Protein AF-0000000075595066 (afdb_homodimer)

InterPro domains:
  IPR003617 Transcription elongation factor, TFIIS/CRSP70, N-terminal, sub-type [SM00509] (45-122)
  IPR017923 Transcription factor IIS, N-terminal [PF08711] (72-118)
  IPR017923 Transcription factor IIS, N-terminal [PS51319] (58-123)
  IPR035441 TFIIS/LEDGF domain superfamily [G3DSA:1.20.930.10] (38-131)
  IPR035441 TFIIS/LEDGF domain superfamily [SSF47676] (68-123)

Nearest PDB structures (foldseek):
  8h6r-assembly1_A  TM=5.923E-01  e=2.087E-01  Arabidopsis thaliana
  8h6r-assembly1_A  TM=5.923E-01  e=9.676E-02  Arabidopsis thaliana
  3au3-assembly1_A  TM=3.188E-01  e=7.419E+00  Homo sapiens

Structure (mmCIF, N/CA/C/O backbone):
data_AF-0000000075595066-model_v1
#
loop_
_entity.id
_entity.type
_entity.pdbx_description
1 polymer 'TFIIS N-terminal domain-containing protein'
#
loop_
_atom_site.group_PDB
_atom_site.id
_atom_site.type_symbol
_atom_site.label_atom_id
_atom_site.label_alt_id
_atom_site.label_comp_id
_atom_site.label_asym_id
_atom_site.label_entity_id
_atom_site.label_seq_id
_atom_site.pdbx_PDB_ins_code
_atom_site.Cartn_x
_atom_site.Cartn_y
_atom_site.Cartn_z
_atom_site.occupancy
_atom_site.B_iso_or_equiv
_atom_site.auth_seq_id
_atom_site.auth_comp_id
_atom_site.auth_asym_id
_atom_site.auth_atom_id
_atom_site.pdbx_PDB_model_num
ATOM 1 N N . MET A 1 1 ? 3.658 39.344 21.922 1 38.91 1 MET A N 1
ATOM 2 C CA . MET A 1 1 ? 3.936 37.906 21.844 1 38.91 1 MET A CA 1
ATOM 3 C C . MET A 1 1 ? 3.443 37.312 20.531 1 38.91 1 MET A C 1
ATOM 5 O O . MET A 1 1 ? 2.943 38.062 19.672 1 38.91 1 MET A O 1
ATOM 9 N N . ALA A 1 2 ? 2.863 36.219 20.203 1 53.28 2 ALA A N 1
ATOM 10 C CA . ALA A 1 2 ? 2.176 35.906 18.953 1 53.28 2 ALA A CA 1
ATOM 11 C C . ALA A 1 2 ? 1.349 37.062 18.453 1 53.28 2 ALA A C 1
ATOM 13 O O . ALA A 1 2 ? 1.151 37.219 17.25 1 53.28 2 ALA A O 1
ATOM 14 N N . ALA A 1 3 ? 0.921 37.906 19.375 1 58.28 3 ALA A N 1
ATOM 15 C CA . ALA A 1 3 ? 0.062 39.031 19.078 1 58.28 3 ALA A CA 1
ATOM 16 C C . ALA A 1 3 ? 0.789 40.062 18.203 1 58.28 3 ALA A C 1
ATOM 18 O O . ALA A 1 3 ? 0.163 40.75 17.406 1 58.28 3 ALA A O 1
ATOM 19 N N . ASP A 1 4 ? 2.117 40.094 18.391 1 64.62 4 ASP A N 1
ATOM 20 C CA . ASP A 1 4 ? 2.746 41.219 17.688 1 64.62 4 ASP A CA 1
ATOM 21 C C . ASP A 1 4 ? 3.262 40.781 16.312 1 64.62 4 ASP A C 1
ATOM 23 O O . ASP A 1 4 ? 3.844 41.562 15.586 1 64.62 4 ASP A O 1
ATOM 27 N N . HIS A 1 5 ? 3.064 39.438 16.031 1 71.06 5 HIS A N 1
ATOM 28 C CA . HIS A 1 5 ? 3.543 38.969 14.734 1 71.06 5 HIS A CA 1
ATOM 29 C C . HIS A 1 5 ? 2.453 39.062 13.672 1 71.06 5 HIS A C 1
ATOM 31 O O . HIS A 1 5 ? 1.273 38.875 13.969 1 71.06 5 HIS A O 1
ATOM 37 N N . PRO A 1 6 ? 2.852 39.594 12.5 1 73.69 6 PRO A N 1
ATOM 38 C CA . PRO A 1 6 ? 1.846 39.812 11.453 1 73.69 6 PRO A CA 1
ATOM 39 C C . PRO A 1 6 ? 1.006 38.562 11.195 1 73.69 6 PRO A C 1
ATOM 41 O O . PRO A 1 6 ? -0.16 38.656 10.805 1 73.69 6 PRO A O 1
ATOM 44 N N . LEU A 1 7 ? 1.593 37.438 11.523 1 80.81 7 LEU A N 1
ATOM 45 C CA . LEU A 1 7 ? 0.852 36.219 11.242 1 80.81 7 LEU A CA 1
ATOM 46 C C . LEU A 1 7 ? -0.015 35.812 12.438 1 80.81 7 LEU A C 1
ATOM 48 O O . LEU A 1 7 ? -0.86 34.938 12.32 1 80.81 7 LEU A O 1
ATOM 52 N N . ARG A 1 8 ? 0.221 36.531 13.398 1 82 8 ARG A N 1
ATOM 53 C CA . ARG A 1 8 ? -0.605 36.375 14.586 1 82 8 ARG A CA 1
ATOM 54 C C . ARG A 1 8 ? -0.699 34.906 14.992 1 82 8 ARG A C 1
ATOM 56 O O . ARG A 1 8 ? 0.321 34.25 15.234 1 82 8 ARG A O 1
ATOM 63 N N . ARG A 1 9 ? -1.89 34.406 15.023 1 83.5 9 ARG A N 1
ATOM 64 C CA . ARG A 1 9 ? -2.121 33.062 15.531 1 83.5 9 ARG A CA 1
ATOM 65 C C . ARG A 1 9 ? -1.582 32 14.562 1 83.5 9 ARG A C 1
ATOM 67 O O . ARG A 1 9 ? -1.438 30.844 14.93 1 83.5 9 ARG A O 1
ATOM 74 N N . TRP A 1 10 ? -1.263 32.406 13.32 1 89.75 10 TRP A N 1
ATOM 75 C CA . TRP A 1 10 ? -0.86 31.406 12.32 1 89.75 10 TRP A CA 1
ATOM 76 C C . TRP A 1 10 ? 0.659 31.328 12.211 1 89.75 10 TRP A C 1
ATOM 78 O O . TRP A 1 10 ? 1.195 30.469 11.508 1 89.75 10 TRP A O 1
ATOM 88 N N . LYS A 1 11 ? 1.407 32.094 12.906 1 88.81 11 LYS A N 1
ATOM 89 C CA . LYS A 1 11 ? 2.863 32.156 12.805 1 88.81 11 LYS A CA 1
ATOM 90 C C . LYS A 1 11 ? 3.473 30.766 13.031 1 88.81 11 LYS A C 1
ATOM 92 O O . LYS A 1 11 ? 4.203 30.266 12.18 1 88.81 11 LYS A O 1
ATOM 97 N N . PRO A 1 12 ? 3.098 30.125 14.102 1 90.56 12 PRO A N 1
ATOM 98 C CA . PRO A 1 12 ? 3.742 28.828 14.352 1 90.56 12 PRO A CA 1
ATOM 99 C C . PRO A 1 12 ? 3.186 27.719 13.469 1 90.56 12 PRO A C 1
ATOM 101 O O . PRO A 1 12 ? 3.783 26.641 13.383 1 90.56 12 PRO A O 1
ATOM 104 N N . PHE A 1 13 ? 2.061 27.984 12.742 1 94.69 13 PHE A N 1
ATOM 105 C CA . PHE A 1 13 ? 1.367 26.906 12.047 1 94.69 13 PHE A CA 1
ATOM 106 C C . PHE A 1 13 ? 1.492 27.062 10.539 1 94.69 13 PHE A C 1
ATOM 108 O O . PHE A 1 13 ? 1.088 26.172 9.781 1 94.69 13 PHE A O 1
ATOM 115 N N . LEU A 1 14 ? 2.037 28.125 10.102 1 94.19 14 LEU A N 1
ATOM 116 C CA . LEU A 1 14 ? 2.006 28.453 8.68 1 94.19 14 LEU A CA 1
ATOM 117 C C . LEU A 1 14 ? 2.75 27.406 7.859 1 94.19 14 LEU A C 1
ATOM 119 O O . LEU A 1 14 ? 2.35 27.094 6.738 1 94.19 14 LEU A O 1
ATOM 123 N N . ALA A 1 15 ? 3.773 26.844 8.43 1 93.81 15 ALA A N 1
ATOM 124 C CA . ALA A 1 15 ? 4.598 25.875 7.715 1 93.81 15 ALA A CA 1
ATOM 125 C C . ALA A 1 15 ? 3.812 24.594 7.43 1 93.81 15 ALA A C 1
ATOM 127 O O . ALA A 1 15 ? 4.172 23.828 6.535 1 93.81 15 ALA A O 1
ATOM 128 N N . ALA A 1 16 ? 2.766 24.359 8.227 1 96.75 16 ALA A N 1
ATOM 129 C CA . ALA A 1 16 ? 1.96 23.141 8.047 1 96.75 16 ALA A CA 1
ATOM 130 C C . ALA A 1 16 ? 1.31 23.109 6.672 1 96.75 16 ALA A C 1
ATOM 132 O O . ALA A 1 16 ? 1.112 22.047 6.094 1 96.75 16 ALA A O 1
ATOM 133 N N . PHE A 1 17 ? 0.977 24.297 6.102 1 96.88 17 PHE A N 1
ATOM 134 C CA . PHE A 1 17 ? 0.358 24.359 4.781 1 96.88 17 PHE A CA 1
ATOM 135 C C . PHE A 1 17 ? 1.246 23.688 3.738 1 96.88 17 PHE A C 1
ATOM 137 O O . PHE A 1 17 ? 0.774 22.875 2.941 1 96.88 17 PHE A O 1
ATOM 144 N N . GLY A 1 18 ? 2.512 24.016 3.77 1 96.12 18 GLY A N 1
ATOM 145 C CA . GLY A 1 18 ? 3.441 23.484 2.793 1 96.12 18 GLY A CA 1
ATOM 146 C C . GLY A 1 18 ? 3.6 21.969 2.896 1 96.12 18 GLY A C 1
ATOM 147 O O . GLY A 1 18 ? 3.596 21.266 1.882 1 96.12 18 GLY A O 1
ATOM 148 N N . VAL A 1 19 ? 3.758 21.484 4.117 1 96.69 19 VAL A N 1
ATOM 149 C CA . VAL A 1 19 ? 3.932 20.062 4.375 1 96.69 19 VAL A CA 1
ATOM 150 C C . VAL A 1 19 ? 2.701 19.297 3.896 1 96.69 19 VAL A C 1
ATOM 152 O O . VAL A 1 19 ? 2.824 18.25 3.252 1 96.69 19 VAL A O 1
ATOM 155 N N . ILE A 1 20 ? 1.561 19.828 4.137 1 96.75 20 ILE A N 1
ATOM 156 C CA . ILE A 1 20 ? 0.3 19.203 3.77 1 96.75 20 ILE A CA 1
ATOM 157 C C . ILE A 1 20 ? 0.135 19.219 2.252 1 96.75 20 ILE A C 1
ATOM 159 O O . ILE A 1 20 ? -0.237 18.203 1.648 1 96.75 20 ILE A O 1
ATOM 163 N N . ASP A 1 21 ? 0.458 20.359 1.63 1 95.69 21 ASP A N 1
ATOM 164 C CA . ASP A 1 21 ? 0.379 20.453 0.175 1 95.69 21 ASP A CA 1
ATOM 165 C C . ASP A 1 21 ? 1.307 19.438 -0.492 1 95.69 21 ASP A C 1
ATOM 167 O O . ASP A 1 21 ? 0.913 18.766 -1.444 1 95.69 21 ASP A O 1
ATOM 171 N N . ASP A 1 22 ? 2.527 19.281 0.023 1 95.06 22 ASP A N 1
ATOM 172 C CA . ASP A 1 22 ? 3.484 18.328 -0.536 1 95.06 22 ASP A CA 1
ATOM 173 C C . ASP A 1 22 ? 2.969 16.906 -0.427 1 95.06 22 ASP A C 1
ATOM 175 O O . ASP A 1 22 ? 3.119 16.109 -1.359 1 95.06 22 ASP A O 1
ATOM 179 N N . ALA A 1 23 ? 2.367 16.578 0.762 1 94.31 23 ALA A N 1
ATOM 180 C CA . ALA A 1 23 ? 1.849 15.234 0.98 1 94.31 23 ALA A CA 1
ATOM 181 C C . ALA A 1 23 ? 0.692 14.93 0.032 1 94.31 23 ALA A C 1
ATOM 183 O O . ALA A 1 23 ? 0.604 13.836 -0.518 1 94.31 23 ALA A O 1
ATOM 184 N N . ILE A 1 24 ? -0.188 15.898 -0.207 1 93.88 24 ILE A N 1
ATOM 185 C CA . ILE A 1 24 ? -1.337 15.734 -1.092 1 93.88 24 ILE A CA 1
ATOM 186 C C . ILE A 1 24 ? -0.858 15.539 -2.527 1 93.88 24 ILE A C 1
ATOM 188 O O . ILE A 1 24 ? -1.337 14.641 -3.229 1 93.88 24 ILE A O 1
ATOM 192 N N . GLU A 1 25 ? 0.123 16.281 -2.936 1 93.19 25 GLU A N 1
ATOM 193 C CA . GLU A 1 25 ? 0.634 16.188 -4.301 1 93.19 25 GLU A CA 1
ATOM 194 C C . GLU A 1 25 ? 1.422 14.898 -4.516 1 93.19 25 GLU A C 1
ATOM 196 O O . GLU A 1 25 ? 1.46 14.367 -5.625 1 93.19 25 GLU A O 1
ATOM 201 N N . ALA A 1 26 ? 2.074 14.438 -3.414 1 89.31 26 ALA A N 1
ATOM 202 C CA . ALA A 1 26 ? 2.879 13.227 -3.5 1 89.31 26 ALA A CA 1
ATOM 203 C C . ALA A 1 26 ? 1.993 11.984 -3.615 1 89.31 26 ALA A C 1
ATOM 205 O O . ALA A 1 26 ? 2.463 10.914 -3.998 1 89.31 26 ALA A O 1
ATOM 206 N N . SER A 1 27 ? 0.667 12.195 -3.33 1 85.44 27 SER A N 1
ATOM 207 C CA . SER A 1 27 ? -0.206 11.031 -3.365 1 85.44 27 SER A CA 1
ATOM 208 C C . SER A 1 27 ? -0.479 10.586 -4.801 1 85.44 27 SER A C 1
ATOM 210 O O . SER A 1 27 ? -0.711 11.422 -5.68 1 85.44 27 SER A O 1
ATOM 212 N N . SER A 1 28 ? -0.181 9.375 -5.176 1 71.25 28 SER A N 1
ATOM 213 C CA . SER A 1 28 ? -0.25 8.812 -6.52 1 71.25 28 SER A CA 1
ATOM 214 C C . SER A 1 28 ? -1.695 8.562 -6.941 1 71.25 28 SER A C 1
ATOM 216 O O . SER A 1 28 ? -1.979 8.383 -8.125 1 71.25 28 SER A O 1
ATOM 218 N N . ARG A 1 29 ? -2.557 8.68 -6.039 1 70.62 29 ARG A N 1
ATOM 219 C CA . ARG A 1 29 ? -3.914 8.266 -6.363 1 70.62 29 ARG A CA 1
ATOM 220 C C . AR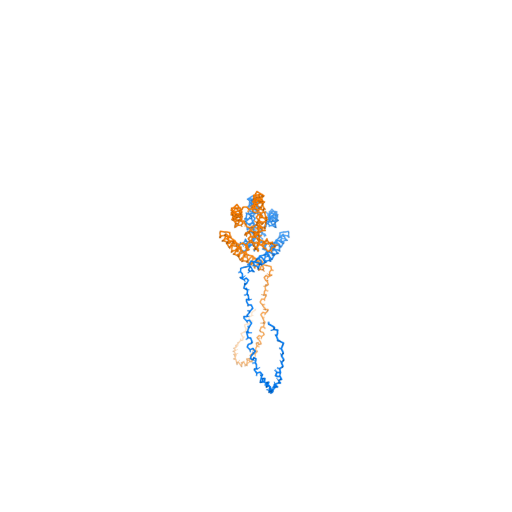G A 1 29 ? -4.699 9.391 -7.02 1 70.62 29 ARG A C 1
ATOM 222 O O . ARG A 1 29 ? -5.586 9.148 -7.84 1 70.62 29 ARG A O 1
ATOM 229 N N . LEU A 1 30 ? -4.156 10.617 -6.641 1 70.5 30 LEU A N 1
ATOM 230 C CA . LEU A 1 30 ? -4.922 11.75 -7.148 1 70.5 30 LEU A CA 1
ATOM 231 C C . LEU A 1 30 ? -4.004 12.797 -7.773 1 70.5 30 LEU A C 1
ATOM 233 O O . LEU A 1 30 ? -2.893 13.023 -7.285 1 70.5 30 LEU A O 1
ATOM 237 N N . ASP A 1 31 ? -4.043 12.922 -9.062 1 79.06 31 ASP A N 1
ATOM 238 C CA . ASP A 1 31 ? -3.279 13.984 -9.703 1 79.06 31 ASP A CA 1
ATOM 239 C C . ASP A 1 31 ? -3.838 15.359 -9.344 1 79.06 31 ASP A C 1
ATOM 241 O O . ASP A 1 31 ? -4.355 16.062 -10.203 1 79.06 31 ASP A O 1
ATOM 245 N N . ILE A 1 32 ? -3.648 15.727 -8.055 1 83.62 32 ILE A N 1
ATOM 246 C CA . ILE A 1 32 ? -4.168 16.984 -7.547 1 83.62 32 ILE A CA 1
ATOM 247 C C . ILE A 1 32 ? -3.031 18 -7.434 1 83.62 32 ILE A C 1
ATOM 249 O O . ILE A 1 32 ? -2.057 17.781 -6.715 1 83.62 32 ILE A O 1
ATOM 253 N N . SER A 1 33 ? -3.166 19.062 -8.211 1 90.88 33 SER A N 1
ATOM 254 C CA . SER A 1 33 ? -2.221 20.156 -8.039 1 90.88 33 SER A CA 1
ATOM 255 C C . SER A 1 33 ? -2.672 21.109 -6.938 1 90.88 33 SER A C 1
ATOM 257 O O . SER A 1 33 ? -3.861 21.391 -6.809 1 90.88 33 SER A O 1
ATOM 259 N N . ARG A 1 34 ? -1.713 21.547 -6.188 1 94.12 34 ARG A N 1
ATOM 260 C CA . ARG A 1 34 ? -2.029 22.453 -5.082 1 94.12 34 ARG A CA 1
ATOM 261 C C . ARG A 1 34 ? -1.578 23.875 -5.387 1 94.12 34 ARG A C 1
ATOM 263 O O . ARG A 1 34 ? -1.56 24.734 -4.5 1 94.12 34 ARG A O 1
ATOM 270 N N . ASP A 1 35 ? -1.28 24.188 -6.605 1 94.12 35 ASP A N 1
ATOM 271 C CA . ASP A 1 35 ? -0.693 25.469 -6.98 1 94.12 35 ASP A CA 1
ATOM 272 C C . ASP A 1 35 ? -1.672 26.609 -6.734 1 94.12 35 ASP A C 1
ATOM 274 O O . ASP A 1 35 ? -1.283 27.672 -6.238 1 94.12 35 ASP A O 1
ATOM 278 N N . GLU A 1 36 ? -2.875 26.406 -7.129 1 93.44 36 GLU A N 1
ATOM 279 C CA . GLU A 1 36 ? -3.871 27.453 -6.934 1 93.44 36 GLU A CA 1
ATOM 280 C C . GLU A 1 36 ? -4.043 27.781 -5.453 1 93.44 36 GLU A C 1
ATOM 282 O O . GLU A 1 36 ? -4.199 28.938 -5.078 1 93.44 36 GLU A O 1
ATOM 287 N N . PHE A 1 37 ? -3.994 26.859 -4.602 1 94.12 37 PHE A N 1
ATOM 288 C CA . PHE A 1 37 ? -4.125 27.047 -3.164 1 94.12 37 PHE A CA 1
ATOM 289 C C . PHE A 1 37 ? -2.912 27.781 -2.604 1 94.12 37 PHE A C 1
ATOM 291 O O . PHE A 1 37 ? -3.047 28.641 -1.734 1 94.12 37 PHE A O 1
ATOM 298 N N . ARG A 1 38 ? -1.79 27.422 -3.148 1 95.12 38 ARG A N 1
ATOM 299 C CA . ARG A 1 38 ? -0.563 28.094 -2.732 1 95.12 38 ARG A CA 1
ATOM 300 C C . ARG A 1 38 ? -0.597 29.578 -3.104 1 95.12 38 ARG A C 1
ATOM 302 O O . ARG A 1 38 ? -0.208 30.438 -2.305 1 95.12 38 ARG A O 1
ATOM 309 N N . ARG A 1 39 ? -1.116 29.828 -4.207 1 94.94 39 ARG A N 1
ATOM 310 C CA . ARG A 1 39 ? -1.193 31.219 -4.66 1 94.94 39 ARG A CA 1
ATOM 311 C C . ARG A 1 39 ? -2.168 32 -3.805 1 94.94 39 ARG A C 1
ATOM 313 O O . ARG A 1 39 ? -1.862 33.125 -3.391 1 94.94 39 ARG A O 1
ATOM 320 N N . ALA A 1 40 ? -3.268 31.422 -3.562 1 94.56 40 ALA A N 1
ATOM 321 C CA . ALA A 1 40 ? -4.277 32.094 -2.746 1 94.56 40 ALA A CA 1
ATOM 322 C C . ALA A 1 40 ? -3.754 32.344 -1.339 1 94.56 40 ALA A C 1
ATOM 324 O O . ALA A 1 40 ? -3.947 33.438 -0.796 1 94.56 40 ALA A O 1
ATOM 325 N N . ARG A 1 41 ? -3.105 31.406 -0.778 1 94.56 41 ARG A N 1
ATOM 326 C CA . ARG A 1 41 ? -2.543 31.562 0.56 1 94.56 41 ARG A CA 1
ATOM 327 C C . ARG A 1 41 ? -1.454 32.625 0.575 1 94.56 41 ARG A C 1
ATOM 329 O O . ARG A 1 41 ? -1.361 33.406 1.521 1 94.56 41 ARG A O 1
ATOM 336 N N . CYS A 1 42 ? -0.641 32.688 -0.427 1 93.94 42 CYS A N 1
ATOM 337 C CA . CYS A 1 42 ? 0.422 33.656 -0.512 1 93.94 42 CYS A CA 1
ATOM 338 C C . CYS A 1 42 ? -0.152 35.094 -0.539 1 93.94 42 CYS A C 1
ATOM 340 O O . CYS A 1 42 ? 0.358 35.969 0.136 1 93.94 42 CYS A O 1
ATOM 342 N N . ALA A 1 43 ? -1.19 35.219 -1.273 1 95.5 43 ALA A N 1
ATOM 343 C CA . ALA A 1 43 ? -1.84 36.531 -1.352 1 95.5 43 ALA A CA 1
ATOM 344 C C . ALA A 1 43 ? -2.363 36.969 0.014 1 95.5 43 ALA A C 1
ATOM 346 O O . ALA A 1 43 ? -2.236 38.125 0.39 1 95.5 43 ALA A O 1
ATOM 347 N N . ILE A 1 44 ? -2.936 36.031 0.758 1 95.56 44 ILE A N 1
ATOM 348 C CA . ILE A 1 44 ? -3.465 36.344 2.082 1 95.56 44 ILE A CA 1
ATOM 349 C C . ILE A 1 44 ? -2.32 36.719 3.016 1 95.56 44 ILE A C 1
ATOM 351 O O . ILE A 1 44 ? -2.416 37.719 3.74 1 95.56 44 ILE A O 1
ATOM 355 N N . VAL A 1 45 ? -1.225 35.969 2.947 1 93.31 45 VAL A N 1
ATOM 356 C CA . VAL A 1 45 ? -0.095 36.219 3.84 1 93.31 45 VAL A CA 1
ATOM 357 C C . VAL A 1 45 ? 0.552 37.562 3.512 1 93.31 45 VAL A C 1
ATOM 359 O O . VAL A 1 45 ? 0.926 38.312 4.414 1 93.31 45 VAL A O 1
ATOM 362 N N . GLU A 1 46 ? 0.647 37.875 2.223 1 93.75 46 GLU A N 1
ATOM 363 C CA . GLU A 1 46 ? 1.21 39.156 1.807 1 93.75 46 GLU A CA 1
ATOM 364 C C . GLU A 1 46 ? 0.381 40.344 2.338 1 93.75 46 GLU A C 1
ATOM 366 O O . GLU A 1 46 ? 0.929 41.312 2.869 1 93.75 46 GLU A O 1
ATOM 371 N N . ARG A 1 47 ? -0.9 40.219 2.262 1 93.56 47 ARG A N 1
ATOM 372 C CA . ARG A 1 47 ? -1.8 41.281 2.752 1 93.56 47 ARG A CA 1
ATOM 373 C C . ARG A 1 47 ? -1.747 41.375 4.273 1 93.56 47 ARG A C 1
ATOM 375 O O . ARG A 1 47 ? -1.842 42.469 4.836 1 93.56 47 ARG A O 1
ATOM 382 N N . LEU A 1 48 ? -1.608 40.25 4.891 1 92.19 48 LEU A N 1
ATOM 383 C CA . LEU A 1 48 ? -1.521 40.219 6.344 1 92.19 48 LEU A CA 1
ATOM 384 C C . LEU A 1 48 ? -0.26 40.906 6.832 1 92.19 48 LEU A C 1
ATOM 386 O O . LEU A 1 48 ? -0.281 41.594 7.859 1 92.19 48 LEU A O 1
ATOM 390 N N . CYS A 1 49 ? 0.82 40.812 6.051 1 89.69 49 CYS A N 1
ATOM 391 C CA . CYS A 1 49 ? 2.088 41.438 6.434 1 89.69 49 CYS A CA 1
ATOM 392 C C . CYS A 1 49 ? 2.07 42.938 6.16 1 89.69 49 CYS A C 1
ATOM 394 O O . CYS A 1 49 ? 2.801 43.688 6.797 1 89.69 49 CYS A O 1
ATOM 396 N N . ASP A 1 50 ? 1.202 43.312 5.277 1 89.44 50 ASP A N 1
ATOM 397 C CA . ASP A 1 50 ? 1.218 44.719 4.852 1 89.44 50 ASP A CA 1
ATOM 398 C C . ASP A 1 50 ? 0.157 45.531 5.594 1 89.44 50 ASP A C 1
ATOM 400 O O . ASP A 1 50 ? 0.206 46.75 5.609 1 89.44 50 ASP A O 1
ATOM 404 N N . THR A 1 51 ? -0.85 44.875 6.191 1 89.25 51 THR A N 1
ATOM 405 C CA . THR A 1 51 ? -1.961 45.625 6.773 1 89.25 51 THR A CA 1
ATOM 406 C C . THR A 1 51 ? -1.698 45.906 8.25 1 89.25 51 THR A C 1
ATOM 408 O O . THR A 1 51 ? -1.329 45.031 9.008 1 89.25 51 THR A O 1
ATOM 411 N N . PRO A 1 52 ? -1.811 47.125 8.594 1 85.56 52 PRO A N 1
ATOM 412 C CA . PRO A 1 52 ? -1.709 47.5 10.016 1 85.56 52 PRO A CA 1
ATOM 413 C C . PRO A 1 52 ? -3.053 47.406 10.734 1 85.56 52 PRO A C 1
ATOM 415 O O . PRO A 1 52 ? -3.107 47.531 11.961 1 85.56 52 PRO A O 1
ATOM 418 N N . ASP A 1 53 ? -4.191 47.219 10 1 89.88 53 ASP A N 1
ATOM 419 C CA . ASP A 1 53 ? -5.543 47.188 10.555 1 89.88 53 ASP A CA 1
ATOM 420 C C . ASP A 1 53 ? -5.82 45.875 11.25 1 89.88 53 ASP A C 1
ATOM 422 O O . ASP A 1 53 ? -5.711 44.812 10.633 1 89.88 53 ASP A O 1
ATOM 426 N N . LYS A 1 54 ? -6.098 46 12.484 1 89.31 54 LYS A N 1
ATOM 427 C CA . LYS A 1 54 ? -6.328 44.812 13.289 1 89.31 54 LYS A CA 1
ATOM 428 C C . LYS A 1 54 ? -7.551 44.031 12.789 1 89.31 54 LYS A C 1
ATOM 430 O O . LYS A 1 54 ? -7.551 42.781 12.781 1 89.31 54 LYS A O 1
ATOM 435 N N . ASP A 1 55 ? -8.594 44.719 12.469 1 91.44 55 ASP A N 1
ATOM 436 C CA . ASP A 1 55 ? -9.805 44.062 11.977 1 91.44 55 ASP A CA 1
ATOM 437 C C . ASP A 1 55 ? -9.531 43.344 10.664 1 91.44 55 ASP A C 1
ATOM 439 O O . ASP A 1 55 ? -10.023 42.219 10.469 1 91.44 55 ASP A O 1
ATOM 443 N N . GLU A 1 56 ? -8.812 43.969 9.781 1 92.38 56 GLU A N 1
ATOM 444 C CA . GLU A 1 56 ? -8.461 43.312 8.516 1 92.38 56 GLU A CA 1
ATOM 445 C C . GLU A 1 56 ? -7.57 42.094 8.75 1 92.38 56 GLU A C 1
ATOM 447 O O . GLU A 1 56 ? -7.727 41.094 8.086 1 92.38 56 GLU A O 1
ATOM 452 N N . SER A 1 57 ? -6.637 42.219 9.648 1 91.69 57 SER A N 1
ATOM 453 C CA . SER A 1 57 ? -5.762 41.125 9.984 1 91.69 57 SER A CA 1
ATOM 454 C C . SER A 1 57 ? -6.562 39.906 10.492 1 91.69 57 SER A C 1
ATOM 456 O O . SER A 1 57 ? -6.277 38.781 10.133 1 91.69 57 SER A O 1
ATOM 458 N N . ASP A 1 58 ? -7.535 40.188 11.297 1 92.31 58 ASP A N 1
ATOM 459 C CA . ASP A 1 58 ? -8.383 39.094 11.82 1 92.31 58 ASP A CA 1
ATOM 460 C C . ASP A 1 58 ? -9.141 38.406 10.695 1 92.31 58 ASP A C 1
ATOM 462 O O . ASP A 1 58 ? -9.297 37.188 10.711 1 92.31 58 ASP A O 1
ATOM 466 N N . GLU A 1 59 ? -9.656 39.188 9.805 1 93.75 59 GLU A N 1
ATOM 467 C CA . GLU A 1 59 ? -10.383 38.625 8.664 1 93.75 59 GLU A CA 1
ATOM 468 C C . GLU A 1 59 ? -9.469 37.75 7.809 1 93.75 59 GLU A C 1
ATOM 470 O O . GLU A 1 59 ? -9.875 36.688 7.34 1 93.75 59 GLU A O 1
ATOM 475 N N . LEU A 1 60 ? -8.281 38.188 7.582 1 94.5 60 LEU A N 1
ATOM 476 C CA . LEU A 1 60 ? -7.305 37.438 6.805 1 94.5 60 LEU A CA 1
ATOM 477 C C . LEU A 1 60 ? -6.922 36.156 7.52 1 94.5 60 LEU A C 1
ATOM 479 O O . LEU A 1 60 ? -6.766 35.094 6.887 1 94.5 60 LEU A O 1
ATOM 483 N N . CYS A 1 61 ? -6.828 36.188 8.773 1 93.75 61 CYS A N 1
ATOM 484 C CA . CYS A 1 61 ? -6.551 35 9.547 1 93.75 61 CYS A CA 1
ATOM 485 C C . CYS A 1 61 ? -7.699 34 9.438 1 93.75 61 CYS A C 1
ATOM 487 O O . CYS A 1 61 ? -7.477 32.781 9.375 1 93.75 61 CYS A O 1
ATOM 489 N N . ARG A 1 62 ? -8.906 34.469 9.469 1 94.69 62 ARG A N 1
ATOM 490 C CA . ARG A 1 62 ? -10.055 33.594 9.242 1 94.69 62 ARG A CA 1
ATOM 491 C C . ARG A 1 62 ? -9.992 32.969 7.855 1 94.69 62 ARG A C 1
ATOM 493 O O . ARG A 1 62 ? -10.406 31.828 7.676 1 94.69 62 ARG A O 1
ATOM 500 N N . GLY A 1 63 ? -9.508 33.781 6.914 1 95.31 63 GLY A N 1
ATOM 501 C CA . GLY A 1 63 ? -9.266 33.219 5.582 1 95.31 63 GLY A CA 1
ATOM 502 C C . GLY A 1 63 ? -8.281 32.062 5.574 1 95.31 63 GLY A C 1
ATOM 503 O O . GLY A 1 63 ? -8.484 31.078 4.871 1 95.31 63 GLY A O 1
ATOM 504 N N . LEU A 1 64 ? -7.23 32.188 6.32 1 95.81 64 LEU A N 1
ATOM 505 C CA . LEU A 1 64 ? -6.25 31.109 6.445 1 95.81 64 LEU A CA 1
ATOM 506 C C . LEU A 1 64 ? -6.855 29.906 7.148 1 95.81 64 LEU A C 1
ATOM 508 O O . LEU A 1 64 ? -6.551 28.766 6.797 1 95.81 64 LEU A O 1
ATOM 512 N N . ASP A 1 65 ? -7.672 30.172 8.18 1 96.31 65 ASP A N 1
ATOM 513 C CA . ASP A 1 65 ? -8.391 29.078 8.82 1 96.31 65 ASP A CA 1
ATOM 514 C C . ASP A 1 65 ? -9.172 28.25 7.793 1 96.31 65 ASP A C 1
ATOM 516 O O . ASP A 1 65 ? -9.086 27.016 7.781 1 96.31 65 ASP A O 1
ATOM 520 N N . ARG A 1 66 ? -9.922 28.984 6.98 1 96.19 66 ARG A N 1
ATOM 521 C CA . ARG A 1 66 ? -10.734 28.328 5.957 1 96.19 66 ARG A CA 1
ATOM 522 C C . ARG A 1 66 ? -9.859 27.547 4.98 1 96.19 66 ARG A C 1
ATOM 524 O O . ARG A 1 66 ? -10.203 26.422 4.582 1 96.19 66 ARG A O 1
ATOM 531 N N . ALA A 1 67 ? -8.781 28.109 4.566 1 96.69 67 ALA A N 1
ATOM 532 C CA . ALA A 1 67 ? -7.852 27.453 3.654 1 96.69 67 ALA A CA 1
ATOM 533 C C . ALA A 1 67 ? -7.285 26.172 4.27 1 96.69 67 ALA A C 1
ATOM 535 O O . ALA A 1 67 ? -7.156 25.156 3.59 1 96.69 67 ALA A O 1
ATOM 536 N N . MET A 1 68 ? -6.977 26.234 5.508 1 97.19 68 MET A N 1
ATOM 537 C CA . MET A 1 68 ? -6.445 25.062 6.188 1 97.19 68 MET A CA 1
ATOM 538 C C . MET A 1 68 ? -7.512 23.984 6.32 1 97.19 68 MET A C 1
ATOM 540 O O . MET A 1 68 ? -7.23 22.797 6.105 1 97.19 68 MET A O 1
ATOM 544 N N . VAL A 1 69 ? -8.695 24.344 6.664 1 97.69 69 VAL A N 1
ATOM 545 C CA . VAL A 1 69 ? -9.789 23.391 6.758 1 97.69 69 VAL A CA 1
ATOM 546 C C . VAL A 1 69 ? -9.953 22.656 5.43 1 97.69 69 VAL A C 1
ATOM 548 O O . VAL A 1 69 ? -10.078 21.438 5.402 1 97.69 69 VAL A O 1
ATOM 551 N N . GLN A 1 70 ? -9.875 23.391 4.371 1 96.56 70 GLN A N 1
ATOM 552 C CA . GLN A 1 70 ? -10 22.781 3.049 1 96.56 70 GLN A CA 1
ATOM 553 C C . GLN A 1 70 ? -8.852 21.812 2.777 1 96.56 70 GLN A C 1
ATOM 555 O O . GLN A 1 70 ? -9.07 20.734 2.234 1 96.56 70 GLN A O 1
ATOM 560 N N . SER A 1 71 ? -7.672 22.234 3.102 1 96.88 71 SER A N 1
ATOM 561 C CA . SER A 1 71 ? -6.512 21.375 2.898 1 96.88 71 SER A CA 1
ATOM 562 C C . SER A 1 71 ? -6.602 20.109 3.746 1 96.88 71 SER A C 1
ATOM 564 O O . SER A 1 71 ? -6.273 19.016 3.277 1 96.88 71 SER A O 1
ATOM 566 N N . LEU A 1 72 ? -7.055 20.219 4.973 1 97.75 72 LEU A N 1
ATOM 567 C CA . LEU A 1 72 ? -7.184 19.062 5.859 1 97.75 72 LEU A CA 1
ATOM 568 C C . LEU A 1 72 ? -8.289 18.125 5.379 1 97.75 72 LEU A C 1
ATOM 570 O O . LEU A 1 72 ? -8.156 16.906 5.477 1 97.75 72 LEU A O 1
ATOM 574 N N . LEU A 1 73 ? -9.336 18.688 4.871 1 97.12 73 LEU A N 1
ATOM 575 C CA . LEU A 1 73 ? -10.398 17.875 4.309 1 97.12 73 LEU A CA 1
ATOM 576 C C . LEU A 1 73 ? -9.891 17.062 3.123 1 97.12 73 LEU A C 1
ATOM 578 O O . LEU A 1 73 ? -10.227 15.875 2.979 1 97.12 73 LEU A O 1
ATOM 582 N N . THR A 1 74 ? -9.102 17.672 2.295 1 94.62 74 THR A N 1
ATOM 583 C CA . THR A 1 74 ? -8.492 16.969 1.164 1 94.62 74 THR A CA 1
ATOM 584 C C . THR A 1 74 ? -7.523 15.898 1.646 1 94.62 74 THR A C 1
ATOM 586 O O . THR A 1 74 ? -7.547 14.773 1.153 1 94.62 74 THR A O 1
ATOM 589 N N . LEU A 1 75 ? -6.672 16.203 2.643 1 95.94 75 LEU A N 1
ATOM 590 C CA . LEU A 1 75 ? -5.691 15.266 3.18 1 95.94 75 LEU A CA 1
ATOM 591 C C . LEU A 1 75 ? -6.379 14.047 3.789 1 95.94 75 LEU A C 1
ATOM 593 O O . LEU A 1 75 ? -5.848 12.938 3.736 1 95.94 75 LEU A O 1
ATOM 597 N N . GLN A 1 76 ? -7.531 14.273 4.355 1 94.62 76 GLN A N 1
ATOM 598 C CA . GLN A 1 76 ? -8.273 13.211 5.023 1 94.62 76 GLN A CA 1
ATOM 599 C C . GLN A 1 76 ? -8.688 12.125 4.035 1 94.62 76 GLN A C 1
ATOM 601 O O . GLN A 1 76 ? -8.805 10.953 4.406 1 94.62 76 GLN A O 1
ATOM 606 N N . VAL A 1 77 ? -8.852 12.469 2.789 1 90.94 77 VAL A N 1
ATOM 607 C CA . VAL A 1 77 ? -9.367 11.492 1.835 1 90.94 77 VAL A CA 1
ATOM 608 C C . VAL A 1 77 ? -8.227 10.977 0.959 1 90.94 77 VAL A C 1
ATOM 610 O O . VAL A 1 77 ? -8.414 10.062 0.16 1 90.94 77 VAL A O 1
ATOM 613 N N . VAL A 1 78 ? -7.117 11.57 0.994 1 89.25 78 VAL A N 1
ATOM 614 C CA . VAL A 1 78 ? -5.949 11.148 0.221 1 89.25 78 VAL A CA 1
ATOM 615 C C . VAL A 1 78 ? -5.219 10.031 0.958 1 89.25 78 VAL A C 1
ATOM 617 O O . VAL A 1 78 ? -4.848 10.188 2.125 1 89.25 78 VAL A O 1
ATOM 620 N N . PRO A 1 79 ? -5.035 8.859 0.266 1 87.69 79 PRO A N 1
ATOM 621 C CA . PRO A 1 79 ? -4.238 7.805 0.905 1 87.69 79 PRO A CA 1
ATOM 622 C C . PRO A 1 79 ? -2.768 8.188 1.056 1 87.69 79 PRO A C 1
ATOM 624 O O . PRO A 1 79 ? -2.113 8.539 0.072 1 87.69 79 PRO A O 1
ATOM 627 N N . VAL A 1 80 ? -2.301 8.281 2.312 1 92.06 80 VAL A N 1
ATOM 628 C CA . VAL A 1 80 ? -0.905 8.594 2.594 1 92.06 80 VAL A CA 1
ATOM 629 C C . VAL A 1 80 ? -0.146 7.32 2.941 1 92.06 80 VAL A C 1
ATOM 631 O O . VAL A 1 80 ? -0.548 6.574 3.838 1 92.06 80 VAL A O 1
ATOM 634 N N . ALA A 1 81 ? 0.907 7.074 2.141 1 92.12 81 ALA A N 1
ATOM 635 C CA . ALA A 1 81 ? 1.704 5.867 2.342 1 92.12 81 ALA A CA 1
ATOM 636 C C . ALA A 1 81 ? 2.395 5.887 3.703 1 92.12 81 ALA A C 1
ATOM 638 O O . ALA A 1 81 ? 2.809 6.945 4.18 1 92.12 81 ALA A O 1
ATOM 639 N N . PRO A 1 82 ? 2.605 4.73 4.309 1 94 82 PRO A N 1
ATOM 640 C CA . PRO A 1 82 ? 3.324 4.648 5.582 1 94 82 PRO A CA 1
ATOM 641 C C . PRO A 1 82 ? 4.73 5.242 5.504 1 94 82 PRO A C 1
ATOM 643 O O . PRO A 1 82 ? 5.199 5.859 6.461 1 94 82 PRO A O 1
ATOM 646 N N . SER A 1 83 ? 5.32 5.059 4.367 1 92.5 83 SER A N 1
ATOM 647 C CA . SER A 1 83 ? 6.66 5.617 4.203 1 92.5 83 SER A CA 1
ATOM 648 C C . SER A 1 83 ? 6.641 7.137 4.305 1 92.5 83 SER A C 1
ATOM 650 O O . SER A 1 83 ? 7.547 7.734 4.887 1 92.5 83 SER A O 1
ATOM 652 N N . THR A 1 84 ? 5.629 7.773 3.795 1 93.5 84 THR A N 1
ATOM 653 C CA . THR A 1 84 ? 5.484 9.227 3.852 1 93.5 84 THR A CA 1
ATOM 654 C C . THR A 1 84 ? 5.27 9.688 5.289 1 93.5 84 THR A C 1
ATOM 656 O O . THR A 1 84 ? 5.859 10.688 5.719 1 93.5 84 THR A O 1
ATOM 659 N N . LEU A 1 85 ? 4.461 8.945 6.004 1 95.12 85 LEU A N 1
ATOM 660 C CA . LEU A 1 85 ? 4.227 9.266 7.41 1 95.12 85 LEU A CA 1
ATOM 661 C C . LEU A 1 85 ? 5.516 9.156 8.211 1 95.12 85 LEU A C 1
ATOM 663 O O . LEU A 1 85 ? 5.797 10 9.07 1 95.12 85 LEU A O 1
ATOM 667 N N . ALA A 1 86 ? 6.312 8.211 7.832 1 94.12 86 ALA A N 1
ATOM 668 C CA . ALA A 1 86 ? 7.523 7.934 8.602 1 94.12 86 ALA A CA 1
ATOM 669 C C . ALA A 1 86 ? 8.641 8.906 8.242 1 94.12 86 ALA A C 1
ATOM 671 O O . ALA A 1 86 ? 9.398 9.344 9.109 1 94.12 86 ALA A O 1
ATOM 672 N N . LYS A 1 87 ? 8.68 9.297 7.016 1 93.81 87 LYS A N 1
ATOM 673 C CA . LYS A 1 87 ? 9.883 9.953 6.523 1 93.81 87 LYS A CA 1
ATOM 674 C C . LYS A 1 87 ? 9.688 11.461 6.43 1 93.81 87 LYS A C 1
ATOM 676 O O . LYS A 1 87 ? 10.664 12.211 6.281 1 93.81 87 LYS A O 1
ATOM 681 N N . THR A 1 88 ? 8.5 11.945 6.488 1 94.12 88 THR A N 1
ATOM 682 C CA . THR A 1 88 ? 8.258 13.367 6.324 1 94.12 88 THR A CA 1
ATOM 683 C C . THR A 1 88 ? 7.801 14 7.637 1 94.12 88 THR A C 1
ATOM 685 O O . THR A 1 88 ? 7.629 13.297 8.641 1 94.12 88 THR A O 1
ATOM 688 N N . GLU A 1 89 ? 7.637 15.352 7.629 1 95 89 GLU A N 1
ATOM 689 C CA . GLU A 1 89 ? 7.184 16.094 8.797 1 95 89 GLU A CA 1
ATOM 690 C C . GLU A 1 89 ? 5.66 16.203 8.836 1 95 89 GLU A C 1
ATOM 692 O O . GLU A 1 89 ? 5.102 16.984 9.602 1 95 89 GLU A O 1
ATOM 697 N N . LEU A 1 90 ? 5.031 15.422 8.109 1 96.75 90 LEU A N 1
ATOM 698 C CA . LEU A 1 90 ? 3.584 15.531 7.977 1 96.75 90 LEU A CA 1
ATOM 699 C C . LEU A 1 90 ? 2.891 15.273 9.305 1 96.75 90 LEU A C 1
ATOM 701 O O . LEU A 1 90 ? 2.031 16.047 9.727 1 96.75 90 LEU A O 1
ATOM 705 N N . VAL A 1 91 ? 3.365 14.25 9.992 1 96.06 91 VAL A N 1
ATOM 706 C CA . VAL A 1 91 ? 2.699 13.828 11.219 1 96.06 91 VAL A CA 1
ATOM 707 C C . VAL A 1 91 ? 2.863 14.906 12.289 1 96.06 91 VAL A C 1
ATOM 709 O O . VAL A 1 91 ? 1.877 15.406 12.836 1 96.06 91 VAL A O 1
ATOM 712 N N . PRO A 1 92 ? 4.031 15.367 12.531 1 95 92 PRO A N 1
ATOM 713 C CA . PRO A 1 92 ? 4.145 16.422 13.555 1 95 92 PRO A CA 1
ATOM 714 C C . PRO A 1 92 ? 3.471 17.719 13.141 1 95 92 PRO A C 1
ATOM 716 O O . PRO A 1 92 ? 2.945 18.438 13.984 1 95 92 PRO A O 1
ATOM 719 N N . ALA A 1 93 ? 3.486 18.031 11.852 1 96.25 93 ALA A N 1
ATOM 720 C CA . ALA A 1 93 ? 2.842 19.25 11.383 1 96.25 93 ALA A CA 1
ATOM 721 C C . ALA A 1 93 ? 1.34 19.219 11.648 1 96.25 93 ALA A C 1
ATOM 723 O O . ALA A 1 93 ? 0.769 20.203 12.141 1 96.25 93 ALA A O 1
ATOM 724 N N . VAL A 1 94 ? 0.709 18.125 11.414 1 96.94 94 VAL A N 1
ATOM 725 C CA . VAL A 1 94 ? -0.729 18 11.609 1 96.94 94 VAL A CA 1
ATOM 726 C C . VAL A 1 94 ? -1.04 17.938 13.109 1 96.94 94 VAL A C 1
ATOM 728 O O . VAL A 1 94 ? -2.008 18.547 13.57 1 96.94 94 VAL A O 1
ATOM 731 N N . ARG A 1 95 ? -0.245 17.281 13.797 1 94.5 95 ARG A N 1
ATOM 732 C CA . ARG A 1 95 ? -0.419 17.234 15.242 1 94.5 95 ARG A CA 1
ATOM 733 C C . ARG A 1 95 ? -0.376 18.625 15.852 1 94.5 95 ARG A C 1
ATOM 735 O O . ARG A 1 95 ? -1.146 18.938 16.766 1 94.5 95 ARG A O 1
ATOM 742 N N . ALA A 1 96 ? 0.581 19.375 15.359 1 94.94 96 ALA A N 1
ATOM 743 C CA . ALA A 1 96 ? 0.723 20.734 15.883 1 94.94 96 ALA A CA 1
ATOM 744 C C . ALA A 1 96 ? -0.57 21.531 15.711 1 94.94 96 ALA A C 1
ATOM 746 O O . ALA A 1 96 ? -0.88 22.406 16.516 1 94.94 96 ALA A O 1
ATOM 747 N N . LEU A 1 97 ? -1.357 21.203 14.719 1 96.44 97 LEU A N 1
ATOM 748 C CA . LEU A 1 97 ? -2.588 21.922 14.422 1 96.44 97 LEU A CA 1
ATOM 749 C C . LEU A 1 97 ? -3.648 21.656 15.484 1 96.44 97 LEU A C 1
ATOM 751 O O . LEU A 1 97 ? -4.645 22.375 15.578 1 96.44 97 LEU A O 1
ATOM 755 N N . ARG A 1 98 ? -3.447 20.703 16.281 1 93.56 98 ARG A N 1
ATOM 756 C CA . ARG A 1 98 ? -4.371 20.406 17.375 1 93.56 98 ARG A CA 1
ATOM 757 C C . ARG A 1 98 ? -4.355 21.516 18.422 1 93.56 98 ARG A C 1
ATOM 759 O O . ARG A 1 98 ? -5.266 21.609 19.25 1 93.56 98 ARG A O 1
ATOM 766 N N . LYS A 1 99 ? -3.301 22.266 18.375 1 93.5 99 LYS A N 1
ATOM 767 C CA . LYS A 1 99 ? -3.184 23.391 19.312 1 93.5 99 LYS A CA 1
ATOM 768 C C . LYS A 1 99 ? -3.732 24.672 18.703 1 93.5 99 LYS A C 1
ATOM 770 O O . LYS A 1 99 ? -3.723 25.719 19.344 1 93.5 99 LYS A O 1
ATOM 775 N N . HIS A 1 100 ? -4.207 24.594 17.531 1 94.69 100 HIS A N 1
ATOM 776 C CA . HIS A 1 100 ? -4.711 25.781 16.859 1 94.69 100 HIS A CA 1
ATOM 777 C C . HIS A 1 100 ? -6.004 26.266 17.484 1 94.69 100 HIS A C 1
ATOM 779 O O . HIS A 1 100 ? -6.762 25.469 18.062 1 94.69 100 HIS A O 1
ATOM 785 N N . GLU A 1 101 ? -6.301 27.547 17.344 1 93.5 101 GLU A N 1
ATOM 786 C CA . GLU A 1 101 ? -7.465 28.156 17.984 1 93.5 101 GLU A CA 1
ATOM 787 C C . GLU A 1 101 ? -8.75 27.766 17.266 1 93.5 101 GLU A C 1
ATOM 789 O O . GLU A 1 101 ? -9.812 27.688 17.875 1 93.5 101 GLU A O 1
ATOM 794 N N . CYS A 1 102 ? -8.688 27.625 15.992 1 94.75 102 CYS A N 1
ATOM 795 C CA . CYS A 1 102 ? -9.867 27.281 15.211 1 94.75 102 CYS A CA 1
ATOM 796 C C . CYS A 1 102 ? -10.312 25.844 15.508 1 94.75 102 CYS A C 1
ATOM 798 O O . CYS A 1 102 ? -9.562 24.906 15.25 1 94.75 102 CYS A O 1
ATOM 800 N N . GLU A 1 103 ? -11.477 25.75 15.977 1 96.56 103 GLU A N 1
ATOM 801 C CA . GLU A 1 103 ? -11.992 24.453 16.422 1 96.56 103 GLU A CA 1
ATOM 802 C C . GLU A 1 103 ? -12.047 23.453 15.273 1 96.56 103 GLU A C 1
ATOM 804 O O . GLU A 1 103 ? -11.711 22.281 15.445 1 96.56 103 GLU A O 1
ATOM 809 N N . ARG A 1 104 ? -12.555 23.906 14.188 1 96.94 104 ARG A N 1
ATOM 810 C CA . ARG A 1 104 ? -12.695 23 13.047 1 96.94 104 ARG A CA 1
ATOM 811 C C . ARG A 1 104 ? -11.336 22.469 12.602 1 96.94 104 ARG A C 1
ATOM 813 O O . ARG A 1 104 ? -11.203 21.297 12.258 1 96.94 104 ARG A O 1
ATOM 820 N N . VAL A 1 105 ? -10.352 23.266 12.617 1 97.69 105 VAL A N 1
ATOM 821 C CA . VAL A 1 105 ? -8.992 22.859 12.273 1 97.69 105 VAL A CA 1
ATOM 822 C C . VAL A 1 105 ? -8.492 21.812 13.273 1 97.69 105 VAL A C 1
ATOM 824 O O . VAL A 1 105 ? -7.949 20.781 12.875 1 97.69 105 VAL A O 1
ATOM 827 N N . ARG A 1 106 ? -8.711 22.047 14.531 1 97 106 ARG A N 1
ATOM 828 C CA . ARG A 1 106 ? -8.297 21.125 15.578 1 97 106 ARG A CA 1
ATOM 829 C C . ARG A 1 106 ? -8.984 19.766 15.43 1 97 106 ARG A C 1
ATOM 831 O O . ARG A 1 106 ? -8.336 18.719 15.539 1 97 106 ARG A O 1
ATOM 838 N N . ALA A 1 107 ? -10.234 19.859 15.18 1 97.62 107 ALA A N 1
ATOM 839 C CA . ALA A 1 107 ? -11.016 18.641 15.07 1 97.62 107 ALA A CA 1
ATOM 840 C C . ALA A 1 107 ? -10.547 17.781 13.891 1 97.62 107 ALA A C 1
ATOM 842 O O . ALA A 1 107 ? -10.383 16.578 14.016 1 97.62 107 ALA A O 1
ATOM 843 N N . LEU A 1 108 ? -10.367 18.438 12.781 1 97.69 108 LEU A N 1
ATOM 844 C CA . LEU A 1 108 ? -9.922 17.719 11.586 1 97.69 108 LEU A CA 1
ATOM 845 C C . LEU A 1 108 ? -8.531 17.141 11.789 1 97.69 108 LEU A C 1
ATOM 847 O O . LEU A 1 108 ? -8.266 16 11.383 1 97.69 108 LEU A O 1
ATOM 851 N N . ALA A 1 109 ? -7.66 17.922 12.43 1 97.19 109 ALA A N 1
ATOM 852 C CA . ALA A 1 109 ? -6.32 17.422 12.727 1 97.19 109 ALA A CA 1
ATOM 853 C C . ALA A 1 109 ? -6.379 16.172 13.609 1 97.19 109 ALA A C 1
ATOM 855 O O . ALA A 1 109 ? -5.691 15.188 13.344 1 97.19 109 ALA A O 1
ATOM 856 N N . ARG A 1 110 ? -7.223 16.203 14.57 1 95.56 110 ARG A N 1
ATOM 857 C CA . ARG A 1 110 ? -7.406 15.078 15.469 1 95.56 110 ARG A CA 1
ATOM 858 C C . ARG A 1 110 ? -7.922 13.859 14.711 1 95.56 110 ARG A C 1
ATOM 860 O O . ARG A 1 110 ? -7.41 12.75 14.891 1 95.56 110 ARG A O 1
ATOM 867 N N . ASP A 1 111 ? -8.852 14.078 13.93 1 96.88 111 ASP A N 1
ATOM 868 C CA . ASP A 1 111 ? -9.453 12.984 13.18 1 96.88 111 ASP A CA 1
ATOM 869 C C . ASP A 1 111 ? -8.445 12.359 12.219 1 96.88 111 ASP A C 1
ATOM 871 O O . ASP A 1 111 ? -8.398 11.133 12.07 1 96.88 111 ASP A O 1
ATOM 875 N N . ILE A 1 112 ? -7.703 13.148 11.578 1 97.19 112 ILE A N 1
ATOM 876 C CA . ILE A 1 112 ? -6.73 12.68 10.594 1 97.19 112 ILE A CA 1
ATOM 877 C C . ILE A 1 112 ? -5.672 11.828 11.281 1 97.19 112 ILE A C 1
ATOM 879 O O . ILE A 1 112 ? -5.359 10.727 10.82 1 97.19 112 ILE A O 1
ATOM 883 N N . VAL A 1 113 ? -5.148 12.297 12.422 1 95.69 113 VAL A N 1
ATOM 884 C CA . VAL A 1 113 ? -4.125 11.555 13.148 1 95.69 113 VAL A CA 1
ATOM 885 C C . VAL A 1 113 ? -4.707 10.242 13.664 1 95.69 113 VAL A C 1
ATOM 887 O O . VAL A 1 113 ? -4.051 9.203 13.609 1 95.69 113 VAL A O 1
ATOM 890 N N . ARG A 1 114 ? -5.953 10.305 14.156 1 94.62 114 ARG A N 1
ATOM 891 C CA . ARG A 1 114 ? -6.637 9.086 14.578 1 94.62 114 ARG A CA 1
ATOM 892 C C . ARG A 1 114 ? -6.773 8.109 13.414 1 94.62 114 ARG A C 1
ATOM 894 O O . ARG A 1 114 ? -6.551 6.906 13.578 1 94.62 114 ARG A O 1
ATOM 901 N N . GLY A 1 115 ? -7.164 8.664 12.305 1 95.81 115 GLY A N 1
ATOM 902 C CA . GLY A 1 115 ? -7.293 7.844 11.109 1 95.81 115 GLY A CA 1
ATOM 903 C C . GLY A 1 115 ? -5.984 7.207 10.68 1 95.81 115 GLY A C 1
ATOM 904 O O . GLY A 1 115 ? -5.953 6.031 10.312 1 95.81 115 GLY A O 1
ATOM 905 N N . TRP A 1 116 ? -4.941 8 10.75 1 96.19 116 TRP A N 1
ATOM 906 C CA . TRP A 1 116 ? -3.623 7.48 10.406 1 96.19 116 TRP A CA 1
ATOM 907 C C . TRP A 1 116 ? -3.225 6.344 11.344 1 96.19 116 TRP A C 1
ATOM 909 O O . TRP A 1 116 ? -2.68 5.328 10.898 1 96.19 116 TRP A O 1
ATOM 919 N N . ARG A 1 117 ? -3.52 6.426 12.57 1 93.81 117 ARG A N 1
ATOM 920 C CA . ARG A 1 117 ? -3.201 5.398 13.555 1 93.81 117 ARG A CA 1
ATOM 921 C C . ARG A 1 117 ? -3.977 4.117 13.281 1 93.81 117 ARG A C 1
ATOM 923 O O . ARG A 1 117 ? -3.4 3.025 13.273 1 93.81 117 ARG A O 1
ATOM 930 N N . ALA A 1 118 ? -5.18 4.234 13.031 1 95 118 ALA A N 1
ATOM 931 C CA . ALA A 1 118 ? -6.016 3.076 12.727 1 95 118 ALA A CA 1
ATOM 932 C C . ALA A 1 118 ? -5.539 2.377 11.453 1 95 118 ALA A C 1
ATOM 934 O O . ALA A 1 118 ? -5.477 1.147 11.406 1 95 118 ALA A O 1
ATOM 935 N N . ALA A 1 119 ? -5.266 3.18 10.492 1 94.56 119 ALA A N 1
ATOM 936 C CA . ALA A 1 119 ? -4.793 2.623 9.227 1 94.56 119 ALA A CA 1
ATOM 937 C C . ALA A 1 119 ? -3.469 1.887 9.414 1 94.56 119 ALA A C 1
ATOM 939 O O . ALA A 1 119 ? -3.266 0.811 8.852 1 94.56 119 ALA A O 1
ATOM 940 N N . ALA A 1 120 ? -2.523 2.465 10.156 1 94.25 120 ALA A N 1
ATOM 941 C CA . ALA A 1 120 ? -1.229 1.837 10.414 1 94.25 120 ALA A CA 1
ATOM 942 C C . ALA A 1 120 ? -1.401 0.502 11.141 1 94.25 120 ALA A C 1
ATOM 944 O O . ALA A 1 120 ? -0.726 -0.477 10.812 1 94.25 120 ALA A O 1
ATOM 945 N N . GLU A 1 121 ? -2.277 0.472 12.078 1 94.12 121 GLU A N 1
ATOM 946 C CA . GLU A 1 121 ? -2.568 -0.77 12.789 1 94.12 121 GLU A CA 1
ATOM 947 C C . GLU A 1 121 ? -3.146 -1.823 11.852 1 94.12 121 GLU A C 1
ATOM 949 O O . GLU A 1 121 ? -2.754 -2.99 11.898 1 94.12 121 GLU A O 1
ATOM 954 N N . GLY A 1 122 ? -4.125 -1.379 11.047 1 94.94 122 GLY A N 1
ATOM 955 C CA . GLY A 1 122 ? -4.691 -2.287 10.062 1 94.94 122 GLY A CA 1
ATOM 956 C C . GLY A 1 122 ? -3.66 -2.822 9.086 1 94.94 122 GLY A C 1
ATOM 957 O O . GLY A 1 122 ? -3.676 -4.008 8.75 1 94.94 122 GLY A O 1
ATOM 958 N N . ASP A 1 123 ? -2.785 -1.967 8.633 1 94.88 123 ASP A N 1
ATOM 959 C CA . ASP A 1 123 ? -1.727 -2.375 7.719 1 94.88 123 ASP A CA 1
ATOM 960 C C . ASP A 1 123 ? -0.801 -3.4 8.367 1 94.88 123 ASP A C 1
ATOM 962 O O . ASP A 1 123 ? -0.35 -4.34 7.711 1 94.88 123 ASP A O 1
ATOM 966 N N . LEU A 1 124 ? -0.474 -3.182 9.633 1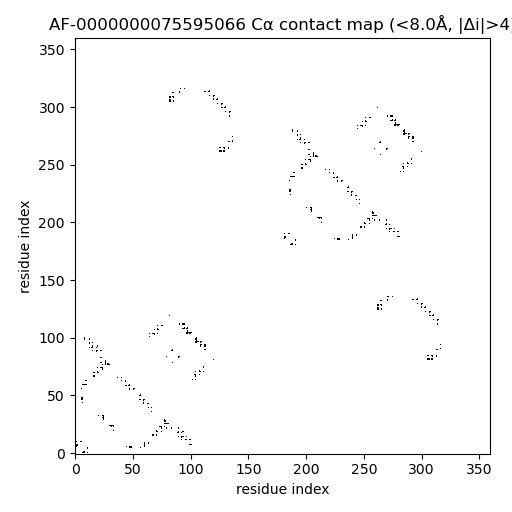 95.06 124 LEU A N 1
ATOM 967 C CA . LEU A 1 124 ? 0.371 -4.129 10.352 1 95.06 124 LEU A CA 1
ATOM 968 C C . LEU A 1 124 ? -0.256 -5.52 10.359 1 95.06 124 LEU A C 1
ATOM 970 O O . LEU A 1 124 ? 0.437 -6.516 10.156 1 95.06 124 LEU A O 1
ATOM 974 N N . VAL A 1 125 ? -1.534 -5.57 10.578 1 95.44 125 VAL A N 1
ATOM 975 C CA . VAL A 1 125 ? -2.254 -6.84 10.633 1 95.44 125 VAL A CA 1
ATOM 976 C C . VAL A 1 125 ? -2.18 -7.531 9.273 1 95.44 125 VAL A C 1
ATOM 978 O O . VAL A 1 125 ? -1.876 -8.727 9.195 1 95.44 125 VAL A O 1
ATOM 981 N N . LYS A 1 126 ? -2.451 -6.789 8.258 1 95.06 126 LYS A N 1
ATOM 982 C CA . LYS A 1 126 ? -2.463 -7.352 6.914 1 95.06 126 LYS A CA 1
ATOM 983 C C . LYS A 1 126 ? -1.078 -7.855 6.52 1 95.06 126 LYS A C 1
ATOM 985 O O . LYS A 1 126 ? -0.945 -8.953 5.973 1 95.06 126 LYS A O 1
ATOM 990 N N . VAL A 1 127 ? -0.038 -7.055 6.762 1 96.31 127 VAL A N 1
ATOM 991 C CA . VAL A 1 127 ? 1.321 -7.395 6.352 1 96.31 127 VAL A CA 1
ATOM 992 C C . VAL A 1 127 ? 1.822 -8.586 7.164 1 96.31 127 VAL A C 1
ATOM 994 O O . VAL A 1 127 ? 2.488 -9.477 6.629 1 96.31 127 VAL A O 1
ATOM 997 N N . ARG A 1 128 ? 1.511 -8.641 8.414 1 95.31 128 ARG A N 1
ATOM 998 C CA . ARG A 1 128 ? 1.911 -9.766 9.25 1 95.31 128 ARG A CA 1
ATOM 999 C C . ARG A 1 128 ? 1.25 -11.055 8.781 1 95.31 128 ARG A C 1
ATOM 1001 O O . ARG A 1 128 ? 1.894 -12.109 8.734 1 95.31 128 ARG A O 1
ATOM 1008 N N . ALA A 1 129 ? -0.002 -10.977 8.461 1 95.12 129 ALA A N 1
ATOM 1009 C CA . ALA A 1 129 ? -0.707 -12.156 7.973 1 95.12 129 ALA A CA 1
ATOM 1010 C C . ALA A 1 129 ? -0.071 -12.672 6.688 1 95.12 129 ALA A C 1
ATOM 1012 O O . ALA A 1 129 ? 0.088 -13.883 6.512 1 95.12 129 ALA A O 1
ATOM 1013 N N . ALA A 1 130 ? 0.281 -11.773 5.828 1 95.25 130 ALA A N 1
ATOM 1014 C CA . ALA A 1 130 ? 0.943 -12.148 4.582 1 95.25 130 ALA A CA 1
ATOM 1015 C C . ALA A 1 130 ? 2.316 -12.758 4.855 1 95.25 130 ALA A C 1
ATOM 1017 O O . ALA A 1 130 ? 2.666 -13.789 4.289 1 95.25 130 ALA A O 1
ATOM 1018 N N . ALA A 1 131 ? 3.07 -12.148 5.688 1 94.12 131 ALA A N 1
ATOM 1019 C CA . ALA A 1 131 ? 4.406 -12.633 6.027 1 94.12 131 ALA A CA 1
ATOM 1020 C C . ALA A 1 131 ? 4.348 -14.023 6.637 1 94.12 131 ALA A C 1
ATOM 1022 O O . ALA A 1 131 ? 5.164 -14.891 6.309 1 94.12 131 ALA A O 1
ATOM 1023 N N . ASP A 1 132 ? 3.445 -14.273 7.504 1 93.19 132 ASP A N 1
ATOM 1024 C CA . ASP A 1 132 ? 3.279 -15.578 8.141 1 93.19 132 ASP A CA 1
ATOM 1025 C C . ASP A 1 132 ? 2.959 -16.656 7.109 1 93.19 132 ASP A C 1
ATOM 1027 O O . ASP A 1 132 ? 3.51 -17.766 7.164 1 93.19 132 ASP A O 1
ATOM 1031 N N . LYS A 1 133 ? 2.072 -16.297 6.207 1 92.31 133 LYS A N 1
ATOM 1032 C CA . LYS A 1 133 ? 1.716 -17.266 5.164 1 92.31 133 LYS A CA 1
ATOM 1033 C C . LYS A 1 133 ? 2.924 -17.594 4.297 1 92.31 133 LYS A C 1
ATOM 1035 O O . LYS A 1 133 ? 3.131 -18.766 3.941 1 92.31 133 LYS A O 1
ATOM 1040 N N . LEU A 1 134 ? 3.736 -16.672 3.969 1 93.62 134 LEU A N 1
ATOM 1041 C CA . LEU A 1 134 ? 4.922 -16.859 3.145 1 93.62 134 LEU A CA 1
ATOM 1042 C C . LEU A 1 134 ? 5.984 -17.656 3.904 1 93.62 134 LEU A C 1
ATOM 1044 O O . LEU A 1 134 ? 6.719 -18.438 3.309 1 93.62 134 LEU A O 1
ATOM 1048 N N . ALA A 1 135 ? 6.094 -17.422 5.152 1 90.19 135 ALA A N 1
ATOM 1049 C CA . ALA A 1 135 ? 7.059 -18.141 5.988 1 90.19 135 ALA A CA 1
ATOM 1050 C C . ALA A 1 135 ? 6.695 -19.625 6.098 1 90.19 135 ALA A C 1
ATOM 1052 O O . ALA A 1 135 ? 7.578 -20.484 6.168 1 90.19 135 ALA A O 1
ATOM 1053 N N . GLN A 1 136 ? 5.449 -19.938 6.066 1 85.31 136 GLN A N 1
ATOM 1054 C CA . GLN A 1 136 ? 4.973 -21.312 6.203 1 85.31 136 GLN A CA 1
ATOM 1055 C C . GLN A 1 136 ? 5.293 -22.141 4.961 1 85.31 136 GLN A C 1
ATOM 1057 O O . GLN A 1 136 ? 5.434 -23.359 5.035 1 85.31 136 GLN A O 1
ATOM 1062 N N . ILE A 1 137 ? 5.438 -21.5 3.836 1 78.88 137 ILE A N 1
ATOM 1063 C CA . ILE A 1 137 ? 5.652 -22.234 2.594 1 78.88 137 ILE A CA 1
ATOM 1064 C C . ILE A 1 137 ? 7.137 -22.547 2.424 1 78.88 137 ILE A C 1
ATOM 1066 O O . ILE A 1 137 ? 7.504 -23.578 1.868 1 78.88 137 ILE A O 1
ATOM 1070 N N . VAL A 1 138 ? 8.133 -21.625 2.641 1 64.56 138 VAL A N 1
ATOM 1071 C CA . VAL A 1 138 ? 9.57 -21.828 2.484 1 64.56 138 VAL A CA 1
ATOM 1072 C C . VAL A 1 138 ? 10.062 -22.875 3.475 1 64.56 138 VAL A C 1
ATOM 1074 O O . VAL A 1 138 ? 10.992 -23.641 3.178 1 64.56 138 VAL A O 1
ATOM 1077 N N . LEU A 1 139 ? 9.688 -22.859 4.719 1 58.06 139 LEU A N 1
ATOM 1078 C CA . LEU A 1 139 ? 10.141 -23.875 5.668 1 58.06 139 LEU A CA 1
ATOM 1079 C C . LEU A 1 139 ? 9.82 -25.281 5.16 1 58.06 139 LEU A C 1
ATOM 1081 O O . LEU A 1 139 ? 8.703 -25.547 4.723 1 58.06 139 LEU A O 1
ATOM 1085 N N . PRO A 1 140 ? 10.859 -25.922 4.492 1 50.16 140 PRO A N 1
ATOM 1086 C CA . PRO A 1 140 ? 10.641 -27.328 4.141 1 50.16 140 PRO A CA 1
ATOM 1087 C C . PRO A 1 140 ? 9.594 -28 5.023 1 50.16 140 PRO A C 1
ATOM 1089 O O . PRO A 1 140 ? 9.43 -27.625 6.188 1 50.16 140 PRO A O 1
ATOM 1092 N N . ALA A 1 141 ? 8.445 -28.297 4.582 1 44.34 141 ALA A N 1
ATOM 1093 C CA . ALA A 1 141 ? 7.848 -29.391 5.359 1 44.34 141 ALA A CA 1
ATOM 1094 C C . ALA A 1 141 ? 8.922 -30.234 6.039 1 44.34 141 ALA A C 1
ATOM 1096 O O . ALA A 1 141 ? 9.625 -31 5.379 1 44.34 141 ALA A O 1
ATOM 1097 N N . GLU A 1 142 ? 9.867 -29.688 6.621 1 41.5 142 GLU A N 1
ATOM 1098 C CA . GLU A 1 142 ? 10.664 -30.656 7.371 1 41.5 142 GLU A CA 1
ATOM 1099 C C . GLU A 1 142 ? 9.828 -31.859 7.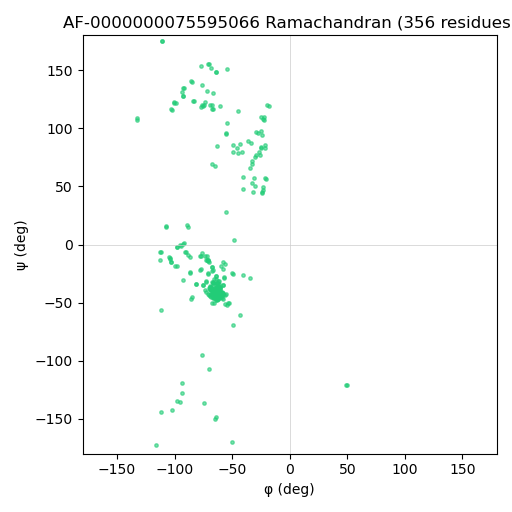785 1 41.5 142 GLU A C 1
ATOM 1101 O O . GLU A 1 142 ? 8.797 -31.703 8.438 1 41.5 142 GLU A O 1
ATOM 1106 N N . ARG A 1 143 ? 9.562 -32.844 6.887 1 39.34 143 ARG A N 1
ATOM 1107 C CA . ARG A 1 143 ? 9.359 -34.188 7.367 1 39.34 143 ARG A CA 1
ATOM 1108 C C . ARG A 1 143 ? 10.023 -34.406 8.727 1 39.34 143 ARG A C 1
ATOM 1110 O O . ARG A 1 143 ? 11.25 -34.469 8.82 1 39.34 143 ARG A O 1
ATOM 1117 N N . THR A 1 144 ? 9.844 -33.562 9.727 1 39.56 144 THR A N 1
ATOM 1118 C CA . THR A 1 144 ? 10.117 -34.188 11.016 1 39.56 144 THR A CA 1
ATOM 1119 C C . THR A 1 144 ? 10.039 -35.719 10.914 1 39.56 144 THR A C 1
ATOM 1121 O O . THR A 1 144 ? 8.953 -36.281 10.734 1 39.56 144 THR A O 1
ATOM 1124 N N . LEU A 1 145 ? 10.852 -36.281 9.984 1 39.47 145 LEU A N 1
ATOM 1125 C CA . LEU A 1 145 ? 11.07 -37.688 10.234 1 39.47 145 LEU A CA 1
ATOM 1126 C C . LEU A 1 145 ? 10.883 -38.031 11.711 1 39.47 145 LEU A C 1
ATOM 1128 O O . LEU A 1 145 ? 11.383 -37.312 12.586 1 39.47 145 LEU A O 1
ATOM 1132 N N . PRO A 1 146 ? 9.742 -38.5 12.031 1 42.88 146 PRO A N 1
ATOM 1133 C CA . PRO A 1 146 ? 9.633 -38.844 13.445 1 42.88 146 PRO A CA 1
ATOM 1134 C C . PRO A 1 146 ? 10.992 -39.156 14.078 1 42.88 146 PRO A C 1
ATOM 1136 O O . PRO A 1 146 ? 11.938 -39.531 13.383 1 42.88 146 PRO A O 1
ATOM 1139 N N . PRO A 1 147 ? 11.469 -38.312 14.93 1 41.69 147 PRO A N 1
ATOM 1140 C CA . PRO A 1 147 ? 12.727 -38.719 15.555 1 41.69 147 PRO A CA 1
ATOM 1141 C C . PRO A 1 147 ? 12.953 -40.25 15.43 1 41.69 147 PRO A C 1
ATOM 1143 O O . PRO A 1 147 ? 12 -41 15.305 1 41.69 147 PRO A O 1
ATOM 1146 N N . PRO A 1 148 ? 14.031 -40.656 14.781 1 37.28 148 PRO A N 1
ATOM 1147 C CA . PRO A 1 148 ? 14.148 -42.094 14.828 1 37.28 148 PRO A CA 1
ATOM 1148 C C . PRO A 1 148 ? 13.531 -42.719 16.094 1 37.28 148 PRO A C 1
ATOM 1150 O O . PRO A 1 148 ? 13.602 -42.094 17.172 1 37.28 148 PRO A O 1
ATOM 1153 N N . ARG A 1 149 ? 12.312 -43.188 15.969 1 35.06 149 ARG A N 1
ATOM 1154 C CA . ARG A 1 149 ? 11.859 -43.969 17.109 1 35.06 149 ARG A CA 1
ATOM 1155 C C . ARG A 1 149 ? 13.039 -44.562 17.875 1 35.06 149 ARG A C 1
ATOM 1157 O O . ARG A 1 149 ? 13.867 -45.25 17.297 1 35.06 149 ARG A O 1
ATOM 1164 N N . ALA A 1 150 ? 13.648 -43.781 18.766 1 31.09 150 ALA A N 1
ATOM 1165 C CA . ALA A 1 150 ? 14.547 -44.469 19.688 1 31.09 150 ALA A CA 1
ATOM 1166 C C . ALA A 1 150 ? 14.203 -45.938 19.781 1 31.09 150 ALA A C 1
ATOM 1168 O O . ALA A 1 150 ? 13.078 -46.312 20.109 1 31.09 150 ALA A O 1
ATOM 1169 N N . ALA A 1 151 ? 14.82 -46.719 18.766 1 31.66 151 ALA A N 1
ATOM 1170 C CA . ALA A 1 151 ? 14.828 -48.156 19.062 1 31.66 151 ALA A CA 1
ATOM 1171 C C . ALA A 1 151 ? 14.953 -48.406 20.562 1 31.66 151 ALA A C 1
ATOM 1173 O O . ALA A 1 151 ? 16 -48.125 21.156 1 31.66 151 ALA A O 1
ATOM 1174 N N . GLY A 1 152 ? 14.117 -47.812 21.344 1 28.17 152 GLY A N 1
ATOM 1175 C CA . GLY A 1 152 ? 14.078 -48.344 22.688 1 28.17 152 GLY A CA 1
ATOM 1176 C C . GLY A 1 152 ? 14.422 -49.812 22.734 1 28.17 152 GLY A C 1
ATOM 1177 O O . GLY A 1 152 ? 13.742 -50.656 22.125 1 28.17 152 GLY A O 1
ATOM 1178 N N . GLY A 1 153 ? 15.773 -50.062 22.609 1 26.16 153 GLY A N 1
ATOM 1179 C CA . GLY A 1 153 ? 16.391 -51.344 22.922 1 26.16 153 GLY A CA 1
ATOM 1180 C C . GLY A 1 153 ? 15.703 -52.094 24.047 1 26.16 153 GLY A C 1
ATOM 1181 O O . GLY A 1 153 ? 15.945 -51.812 25.219 1 26.16 153 GLY A O 1
ATOM 1182 N N . GLU A 1 154 ? 14.406 -52.125 23.984 1 25.5 154 GLU A N 1
ATOM 1183 C CA . GLU A 1 154 ? 13.875 -53.031 24.984 1 25.5 154 GLU A CA 1
ATOM 1184 C C . GLU A 1 154 ? 14.664 -54.344 25 1 25.5 154 GLU A C 1
ATOM 1186 O O . GLU A 1 154 ? 14.812 -55 23.969 1 25.5 154 GLU A O 1
ATOM 1191 N N . GLN A 1 155 ? 15.844 -54.25 25.656 1 23.95 155 GLN A N 1
ATOM 1192 C CA . GLN A 1 155 ? 16.578 -55.438 26.125 1 23.95 155 GLN A CA 1
ATOM 1193 C C . GLN A 1 155 ? 15.625 -56.562 26.531 1 23.95 155 GLN A C 1
ATOM 1195 O O . GLN A 1 155 ? 14.891 -56.438 27.5 1 23.95 155 GLN A O 1
ATOM 1200 N N . GLU A 1 156 ? 14.984 -57.094 25.406 1 23.22 156 GLU A N 1
ATOM 1201 C CA . GLU A 1 156 ? 14.219 -58.312 25.672 1 23.22 156 GLU A CA 1
ATOM 1202 C C . GLU A 1 156 ? 14.969 -59.25 26.609 1 23.22 156 GLU A C 1
ATOM 1204 O O . GLU A 1 156 ? 16.094 -59.656 26.312 1 23.22 156 GLU A O 1
ATOM 1209 N N . ALA A 1 157 ? 14.922 -58.969 27.859 1 21.55 157 ALA A N 1
ATOM 1210 C CA . ALA A 1 157 ? 15.344 -59.906 28.891 1 21.55 157 ALA A CA 1
ATOM 1211 C C . ALA A 1 157 ? 14.969 -61.344 28.5 1 21.55 157 ALA A C 1
ATOM 1213 O O . ALA A 1 157 ? 13.828 -61.594 28.109 1 21.55 157 ALA A O 1
ATOM 1214 N N . ALA A 1 158 ? 15.969 -61.969 27.766 1 22.73 158 ALA A N 1
ATOM 1215 C CA . ALA A 1 158 ? 16.031 -63.406 27.469 1 22.73 158 ALA A CA 1
ATOM 1216 C C . ALA A 1 158 ? 15.469 -64.25 28.625 1 22.73 158 ALA A C 1
ATOM 1218 O O . ALA A 1 158 ? 16.016 -64.25 29.719 1 22.73 158 ALA A O 1
ATOM 1219 N N . GLY A 1 159 ? 14.164 -64.062 28.812 1 19.06 159 GLY A N 1
ATOM 1220 C CA . GLY A 1 159 ? 13.586 -64.938 29.781 1 19.06 159 GLY A CA 1
ATOM 1221 C C . GLY A 1 159 ? 14.039 -66.375 29.609 1 19.06 159 GLY A C 1
ATOM 1222 O O . GLY A 1 159 ? 14.281 -66.875 28.5 1 19.06 159 GLY A O 1
ATOM 1223 N N . ASP A 1 160 ? 14.727 -66.875 30.547 1 22.31 160 ASP A N 1
ATOM 1224 C CA . ASP A 1 160 ? 15.203 -68.25 30.875 1 22.31 160 ASP A CA 1
ATOM 1225 C C . ASP A 1 160 ? 14.133 -69.312 30.594 1 22.31 160 ASP A C 1
ATOM 1227 O O . ASP A 1 160 ? 13.109 -69.375 31.281 1 22.31 160 ASP A O 1
ATOM 1231 N N . GLY A 1 161 ? 13.719 -69.25 29.156 1 18.22 161 GLY A N 1
ATOM 1232 C CA . GLY A 1 161 ? 12.766 -70.312 28.844 1 18.22 161 GLY A CA 1
ATOM 1233 C C . GLY A 1 161 ? 13.219 -71.688 29.328 1 18.22 161 GLY A C 1
ATOM 1234 O O . GLY A 1 161 ? 14.234 -72.188 28.859 1 18.22 161 GLY A O 1
ATOM 1235 N N . ASP A 1 162 ? 12.977 -72 30.453 1 19.02 162 ASP A N 1
ATOM 1236 C CA . ASP A 1 162 ? 13.195 -73.375 31.016 1 19.02 162 ASP A CA 1
ATOM 1237 C C . ASP A 1 162 ? 12.477 -74.438 30.203 1 19.02 162 ASP A C 1
ATOM 1239 O O . ASP A 1 162 ? 11.484 -75 30.656 1 19.02 162 ASP A O 1
ATOM 1243 N N . GLU A 1 163 ? 12.32 -74.062 28.812 1 18.75 163 GLU A N 1
ATOM 1244 C CA . GLU A 1 163 ? 11.445 -75.125 28.375 1 18.75 163 GLU A CA 1
ATOM 1245 C C . GLU A 1 163 ? 12.094 -76.5 28.562 1 18.75 163 GLU A C 1
ATOM 1247 O O . GLU A 1 163 ? 13.211 -76.75 28.109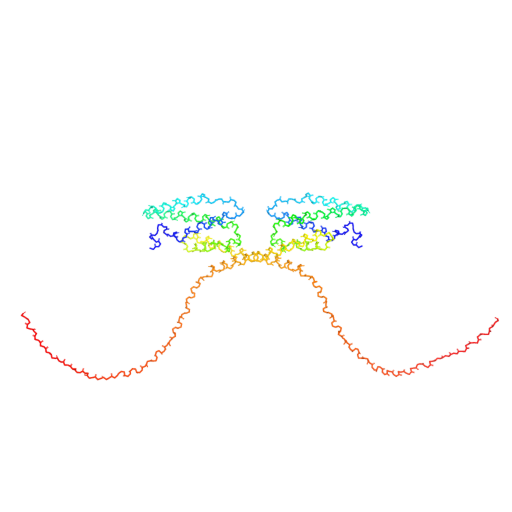 1 18.75 163 GLU A O 1
ATOM 1252 N N . LYS A 1 164 ? 11.391 -77.25 29.391 1 19.92 164 LYS A N 1
ATOM 1253 C CA . LYS A 1 164 ? 11.547 -78.688 29.797 1 19.92 164 LYS A CA 1
ATOM 1254 C C . LYS A 1 164 ? 11.68 -79.562 28.578 1 19.92 164 LYS A C 1
ATOM 1256 O O . LYS A 1 164 ? 11.32 -79.188 27.469 1 19.92 164 LYS A O 1
ATOM 1261 N N . SER A 1 165 ? 11.617 -80.875 28.844 1 18.19 165 SER A N 1
ATOM 1262 C CA . SER A 1 165 ? 12.188 -82.188 28.797 1 18.19 165 SER A CA 1
ATOM 1263 C C . SER A 1 165 ? 11.703 -82.938 27.562 1 18.19 165 SER A C 1
ATOM 1265 O O . SER A 1 165 ? 12.5 -83.312 26.688 1 18.19 165 SER A O 1
ATOM 1267 N N . LYS A 1 166 ? 11.023 -84.062 27.781 1 18.94 166 LYS A N 1
ATOM 1268 C CA . LYS A 1 166 ? 11.352 -85.438 27.609 1 18.94 166 LYS A CA 1
ATOM 1269 C C . LYS A 1 166 ? 10.812 -86 26.281 1 18.94 166 LYS A C 1
ATOM 1271 O O . LYS A 1 166 ? 10.023 -85.312 25.609 1 18.94 166 LYS A O 1
ATOM 1276 N N . MET A 1 167 ? 10.227 -87.125 26.234 1 16.67 167 MET A N 1
ATOM 1277 C CA . MET A 1 167 ? 10.531 -88.5 25.781 1 16.67 167 MET A CA 1
ATOM 1278 C C . MET A 1 167 ? 9.672 -88.875 24.578 1 16.67 167 MET A C 1
ATOM 1280 O O . MET A 1 167 ? 9.992 -89.812 23.844 1 16.67 167 MET A O 1
ATOM 1284 N N . SER A 1 168 ? 8.609 -88.125 24.219 1 15.14 168 SER A N 1
ATOM 1285 C CA . SER A 1 168 ? 7.762 -89.25 23.922 1 15.14 168 SER A CA 1
ATOM 1286 C C . SER A 1 168 ? 8.125 -89.875 22.562 1 15.14 168 SER A C 1
ATOM 1288 O O . SER A 1 168 ? 8.273 -89.125 21.578 1 15.14 168 SER A O 1
ATOM 1290 N N . LYS A 1 169 ? 8.539 -91.125 22.609 1 19.77 169 LYS A N 1
ATOM 1291 C CA . LYS A 1 169 ? 9.016 -92.25 21.812 1 19.77 169 LYS A CA 1
ATOM 1292 C C . LYS A 1 169 ? 8.016 -92.625 20.703 1 19.77 169 LYS A C 1
ATOM 1294 O O . LYS A 1 169 ? 8.25 -93.562 19.922 1 19.77 169 LYS A O 1
ATOM 1299 N N . ASP A 1 170 ? 6.629 -92.062 20.922 1 16.33 170 ASP A N 1
ATOM 1300 C CA . ASP A 1 170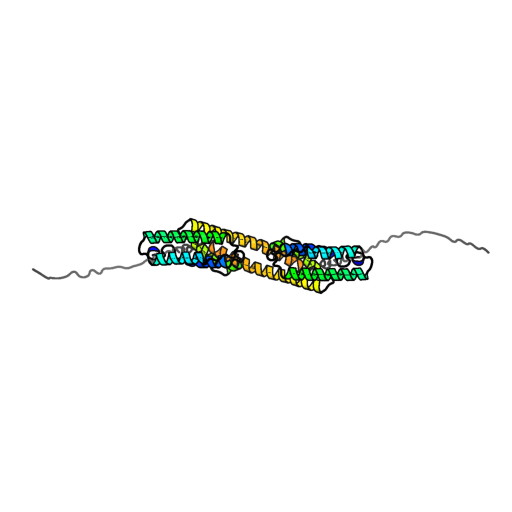 ? 5.922 -93.312 20.578 1 16.33 170 ASP A CA 1
ATOM 1301 C C . ASP A 1 170 ? 6.172 -93.688 19.125 1 16.33 170 ASP A C 1
ATOM 1303 O O . ASP A 1 170 ? 6.59 -92.875 18.312 1 16.33 170 ASP A O 1
ATOM 1307 N N . ARG A 1 171 ? 5.117 -94.312 18.609 1 17.75 171 ARG A N 1
ATOM 1308 C CA . ARG A 1 171 ? 4.816 -95.625 18.031 1 17.75 171 ARG A CA 1
ATOM 1309 C C . ARG A 1 171 ? 4.965 -95.625 16.5 1 17.75 171 ARG A C 1
ATOM 1311 O O . ARG A 1 171 ? 4.559 -94.625 15.852 1 17.75 171 ARG A O 1
ATOM 1318 N N . ALA A 1 172 ? 5.652 -96.562 15.938 1 19.75 172 ALA A N 1
ATOM 1319 C CA . ALA A 1 172 ? 6.281 -97.312 14.836 1 19.75 172 ALA A CA 1
ATOM 1320 C C . ALA A 1 172 ? 5.324 -97.438 13.656 1 19.75 172 ALA A C 1
ATOM 1322 O O . ALA A 1 172 ? 5.727 -97.312 12.5 1 19.75 172 ALA A O 1
ATOM 1323 N N . SER A 1 173 ? 4.129 -98.125 13.945 1 18.02 173 SER A N 1
ATOM 1324 C CA . SER A 1 173 ? 4.008 -99.375 13.195 1 18.02 173 SER A CA 1
ATOM 1325 C C . SER A 1 173 ? 3.771 -99.125 11.719 1 18.02 173 SER A C 1
ATOM 1327 O O . SER A 1 173 ? 4.5 -99.625 10.867 1 18.02 173 SER A O 1
ATOM 1329 N N . GLY A 1 174 ? 2.547 -99.375 11.273 1 17.91 174 GLY A N 1
ATOM 1330 C CA . GLY A 1 174 ? 2.205 -100.562 10.469 1 17.91 174 GLY A CA 1
ATOM 1331 C C . GLY A 1 174 ? 2.287 -100.25 8.977 1 17.91 174 GLY A C 1
ATOM 1332 O O . GLY A 1 174 ? 2.523 -99.125 8.555 1 17.91 174 GLY A O 1
ATOM 1333 N N . LEU A 1 175 ? 1.203 -100.562 8.234 1 21.09 175 LEU A N 1
ATOM 1334 C CA . LEU A 1 175 ? 0.962 -101.688 7.305 1 21.09 175 LEU A CA 1
ATOM 1335 C C . LEU A 1 175 ? 1.277 -101.25 5.871 1 21.09 175 LEU A C 1
ATOM 1337 O O . LEU A 1 175 ? 1.396 -100.062 5.582 1 21.09 175 LEU A O 1
ATOM 1341 N N . ARG A 1 176 ? 0.35 -101.625 4.934 1 21.84 176 ARG A N 1
ATOM 1342 C CA . ARG A 1 176 ? 0.158 -102.75 4.023 1 21.84 176 ARG A CA 1
ATOM 1343 C C . ARG A 1 176 ? 0.32 -102.312 2.572 1 21.84 176 ARG A C 1
ATOM 1345 O O . ARG A 1 176 ? 0.871 -103.062 1.755 1 21.84 176 ARG A O 1
ATOM 1352 N N . ILE A 1 177 ? -0.438 -101.312 2.076 1 23.03 177 ILE A N 1
ATOM 1353 C CA . ILE A 1 177 ? -1.138 -101.875 0.937 1 23.03 177 ILE A CA 1
ATOM 1354 C C . ILE A 1 177 ? -0.19 -102 -0.256 1 23.03 177 ILE A C 1
ATOM 1356 O O . ILE A 1 177 ? 0.734 -101.188 -0.392 1 23.03 177 ILE A O 1
ATOM 1360 N N . HIS A 1 178 ? -0.201 -103.125 -1.042 1 23.25 178 HIS A N 1
ATOM 1361 C CA . HIS A 1 178 ? 0.175 -104.125 -2.061 1 23.25 178 HIS A CA 1
ATOM 1362 C C . HIS A 1 178 ? 0.213 -103.438 -3.445 1 23.25 178 HIS A C 1
ATOM 1364 O O . HIS A 1 178 ? 0.478 -104.125 -4.441 1 23.25 178 HIS A O 1
ATOM 1370 N N . VAL A 1 179 ? -0.36 -102.188 -3.654 1 25.09 179 VAL A N 1
ATOM 1371 C CA . VAL A 1 179 ? -0.881 -102.312 -5.012 1 25.09 179 VAL A CA 1
ATOM 1372 C C . VAL A 1 179 ? 0.238 -102.75 -5.957 1 25.09 179 VAL A C 1
ATOM 1374 O O . VAL A 1 179 ? 1.396 -102.375 -5.773 1 25.09 179 VAL A O 1
ATOM 1377 N N . LEU A 1 180 ? -0.211 -103.5 -7.074 1 23.17 180 LEU A N 1
ATOM 1378 C CA . LEU A 1 180 ? 0.222 -104.312 -8.219 1 23.17 180 LEU A CA 1
ATOM 1379 C C 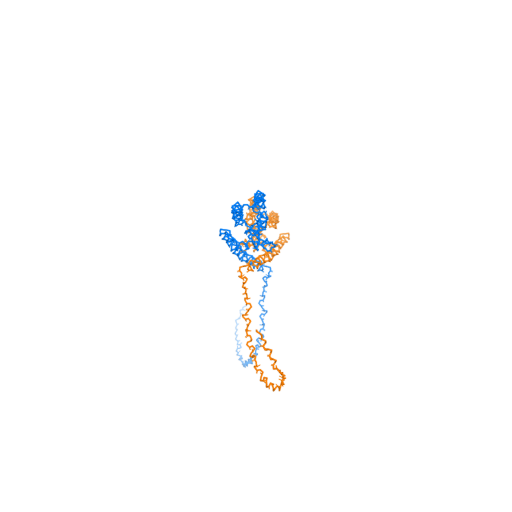. LEU A 1 180 ? 1.23 -103.562 -9.062 1 23.17 180 LEU A C 1
ATOM 1381 O O . LEU A 1 180 ? 1.051 -102.375 -9.32 1 23.17 180 LEU A O 1
ATOM 1385 N N . MET B 1 1 ? -0.671 -43.5 -13.203 1 39.41 1 MET B N 1
ATOM 1386 C CA . MET B 1 1 ? -0.169 -42.438 -12.328 1 39.41 1 MET B CA 1
ATOM 1387 C C . MET B 1 1 ? -0.333 -41.062 -12.969 1 39.41 1 MET B C 1
ATOM 1389 O O . MET B 1 1 ? -0.767 -40.969 -14.117 1 39.41 1 MET B O 1
ATOM 1393 N N . ALA B 1 2 ? 0.171 -39.906 -12.633 1 54.62 2 ALA B N 1
ATOM 1394 C CA . ALA B 1 2 ? 0.1 -38.688 -13.438 1 54.62 2 ALA B CA 1
ATOM 1395 C C . ALA B 1 2 ? 0.174 -39 -14.93 1 54.62 2 ALA B C 1
ATOM 1397 O O . ALA B 1 2 ? -0.406 -38.281 -15.75 1 54.62 2 ALA B O 1
ATOM 1398 N N . ALA B 1 3 ? 0.83 -40.062 -15.266 1 58.31 3 ALA B N 1
ATOM 1399 C CA . ALA B 1 3 ? 1.052 -40.469 -16.641 1 58.31 3 ALA B CA 1
ATOM 1400 C C . ALA B 1 3 ? -0.266 -40.812 -17.344 1 58.31 3 ALA B C 1
ATOM 1402 O O . ALA B 1 3 ? -0.4 -40.625 -18.547 1 58.31 3 ALA B O 1
ATOM 1403 N N . ASP B 1 4 ? -1.228 -41.281 -16.547 1 65 4 ASP B N 1
ATOM 1404 C CA . ASP B 1 4 ? -2.4 -41.781 -17.266 1 65 4 ASP B CA 1
ATOM 1405 C C . ASP B 1 4 ? -3.473 -40.688 -17.344 1 65 4 ASP B C 1
ATOM 1407 O O . ASP B 1 4 ? -4.547 -40.906 -17.906 1 65 4 ASP B O 1
ATOM 1411 N N . HIS B 1 5 ? -3.145 -39.5 -16.734 1 71 5 HIS B N 1
ATOM 1412 C CA . HIS B 1 5 ? -4.137 -38.438 -16.781 1 71 5 HIS B CA 1
ATOM 1413 C C . HIS B 1 5 ? -3.912 -37.531 -17.984 1 71 5 HIS B C 1
ATOM 1415 O O . HIS B 1 5 ? -2.77 -37.281 -18.375 1 71 5 HIS B O 1
ATOM 1421 N N . PRO B 1 6 ? -5.023 -37.219 -18.688 1 73.38 6 PRO B N 1
ATOM 1422 C CA . PRO B 1 6 ? -4.875 -36.406 -19.891 1 73.38 6 PRO B CA 1
ATOM 1423 C C . PRO B 1 6 ? -4.043 -35.156 -19.672 1 73.38 6 PRO B C 1
ATOM 1425 O O . PRO B 1 6 ? -3.373 -34.656 -20.578 1 73.38 6 PRO B O 1
ATOM 1428 N N . LEU B 1 7 ? -4.027 -34.719 -18.438 1 80.81 7 LEU B N 1
ATOM 1429 C CA . LEU B 1 7 ? -3.291 -33.5 -18.172 1 80.81 7 LEU B CA 1
ATOM 1430 C C . LEU B 1 7 ? -1.841 -33.812 -17.812 1 80.81 7 LEU B C 1
ATOM 1432 O O . LEU B 1 7 ? -1.014 -32.875 -17.734 1 80.81 7 LEU B O 1
ATOM 1436 N N . ARG B 1 8 ? -1.669 -35 -17.703 1 82.06 8 ARG B N 1
ATOM 1437 C CA . ARG B 1 8 ? -0.308 -35.469 -17.469 1 82.06 8 ARG B CA 1
ATOM 1438 C C . ARG B 1 8 ? 0.361 -34.688 -16.344 1 82.06 8 ARG B C 1
ATOM 1440 O O . ARG B 1 8 ? -0.148 -34.625 -15.219 1 82.06 8 ARG B O 1
ATOM 1447 N N . ARG B 1 9 ? 1.444 -34.062 -16.672 1 83.25 9 ARG B N 1
ATOM 1448 C CA . ARG B 1 9 ? 2.252 -33.375 -15.648 1 83.25 9 ARG B CA 1
ATOM 1449 C C . ARG B 1 9 ? 1.548 -32.156 -15.125 1 83.25 9 ARG B C 1
ATOM 1451 O O . ARG B 1 9 ? 1.929 -31.594 -14.086 1 83.25 9 ARG B O 1
ATOM 1458 N N . TRP B 1 10 ? 0.499 -31.672 -15.82 1 89.69 10 TRP B N 1
ATOM 1459 C CA . TRP B 1 10 ? -0.126 -30.406 -15.43 1 89.69 10 TRP B CA 1
ATOM 1460 C C . TRP B 1 10 ? -1.367 -30.656 -14.578 1 89.69 10 TRP B C 1
ATOM 1462 O O . TRP B 1 10 ? -1.97 -29.719 -14.055 1 89.69 10 TRP B O 1
ATOM 1472 N N . LYS B 1 11 ? -1.76 -31.844 -14.328 1 88.81 11 LYS B N 1
ATOM 1473 C CA . LYS B 1 11 ? -2.977 -32.188 -13.586 1 88.81 11 LYS B CA 1
ATOM 1474 C C . LYS B 1 11 ? -2.982 -31.5 -12.219 1 88.81 11 LYS B C 1
ATOM 1476 O O . LYS B 1 11 ? -3.908 -30.766 -11.891 1 88.81 11 LYS B O 1
ATOM 1481 N N . PRO B 1 12 ? -1.931 -31.656 -11.484 1 90.5 12 PRO B N 1
ATOM 1482 C CA . PRO B 1 12 ? -1.975 -31.078 -10.141 1 90.5 12 PRO B CA 1
ATOM 1483 C C . PRO B 1 12 ? -1.751 -29.562 -10.148 1 90.5 12 PRO B C 1
ATOM 1485 O O . PRO B 1 12 ? -2.008 -28.906 -9.141 1 90.5 12 PRO B O 1
ATOM 1488 N N . PHE B 1 13 ? -1.345 -28.984 -11.32 1 94.56 13 PHE B N 1
ATOM 1489 C CA . PHE B 1 13 ? -0.917 -27.594 -11.336 1 94.56 13 PHE B CA 1
ATOM 1490 C C . PHE B 1 13 ? -1.901 -26.734 -12.117 1 94.56 13 PHE B C 1
ATOM 1492 O O . PHE B 1 13 ? -1.789 -25.516 -12.133 1 94.56 13 PHE B O 1
ATOM 1499 N N . LEU B 1 14 ? -2.84 -27.344 -12.727 1 94.12 14 LEU B N 1
ATOM 1500 C CA . LEU B 1 14 ? -3.699 -26.625 -13.664 1 94.12 14 LEU B CA 1
ATOM 1501 C C . LEU B 1 14 ? -4.484 -25.531 -12.961 1 94.12 14 LEU B C 1
ATOM 1503 O O . LEU B 1 14 ? -4.715 -24.453 -13.539 1 94.12 14 LEU B O 1
ATOM 1507 N N . ALA B 1 15 ? -4.828 -25.766 -11.734 1 93.81 15 ALA B N 1
ATOM 1508 C CA . ALA B 1 15 ? -5.633 -24.797 -10.977 1 93.81 15 ALA B CA 1
ATOM 1509 C C . ALA B 1 15 ? -4.859 -23.516 -10.711 1 93.81 15 ALA B C 1
ATOM 1511 O O . ALA B 1 15 ? -5.453 -22.469 -10.445 1 93.81 15 ALA B O 1
ATOM 1512 N N . ALA B 1 16 ? -3.521 -23.609 -10.758 1 96.69 16 ALA B N 1
ATOM 1513 C CA . ALA B 1 16 ? -2.682 -22.438 -10.492 1 96.69 16 ALA B CA 1
ATOM 1514 C C . ALA B 1 16 ? -2.936 -21.344 -11.523 1 96.69 16 ALA B C 1
ATOM 1516 O O . ALA B 1 16 ? -2.832 -20.156 -11.203 1 96.69 16 ALA B O 1
ATOM 1517 N N . PHE B 1 17 ? -3.291 -21.719 -12.773 1 96.81 17 PHE B N 1
ATOM 1518 C CA . PHE B 1 17 ? -3.555 -20.719 -13.812 1 96.81 17 PHE B CA 1
ATOM 1519 C C . PHE B 1 17 ? -4.676 -19.781 -13.391 1 96.81 17 PHE B C 1
ATOM 1521 O O . PHE B 1 17 ? -4.547 -18.562 -13.508 1 96.81 17 PHE B O 1
ATOM 1528 N N . GLY B 1 18 ? -5.734 -20.359 -12.883 1 96 18 GLY B N 1
ATOM 1529 C CA . GLY B 1 18 ? -6.879 -19.547 -12.484 1 96 18 GLY B CA 1
ATOM 1530 C C . GLY B 1 18 ? -6.57 -18.594 -11.344 1 96 18 GLY B C 1
ATOM 1531 O O . GLY B 1 18 ? -6.961 -17.422 -11.391 1 96 18 GLY B O 1
ATOM 1532 N N . VAL B 1 19 ? -5.887 -19.109 -10.328 1 96.62 19 VAL B N 1
ATOM 1533 C CA . VAL B 1 19 ? -5.523 -18.328 -9.156 1 96.62 19 VAL B CA 1
ATOM 1534 C C . VAL B 1 19 ? -4.629 -17.156 -9.578 1 96.62 19 VAL B C 1
ATOM 1536 O O . VAL B 1 19 ? -4.824 -16.031 -9.133 1 96.62 19 VAL B O 1
ATOM 1539 N N . ILE B 1 20 ? -3.732 -17.406 -10.461 1 96.69 20 ILE B N 1
ATOM 1540 C CA . ILE B 1 20 ? -2.781 -16.406 -10.93 1 96.69 20 ILE B CA 1
ATOM 1541 C C . ILE B 1 20 ? -3.504 -15.375 -11.789 1 96.69 20 ILE B C 1
ATOM 1543 O O . ILE B 1 20 ? -3.293 -14.172 -11.633 1 96.69 20 ILE B O 1
ATOM 1547 N N . ASP B 1 21 ? -4.398 -15.836 -12.664 1 95.62 21 ASP B N 1
ATOM 1548 C CA . ASP B 1 21 ? -5.176 -14.922 -13.492 1 95.62 21 ASP B CA 1
ATOM 1549 C C . ASP B 1 21 ? -6.027 -13.984 -12.633 1 95.62 21 ASP B C 1
ATOM 1551 O O . ASP B 1 21 ? -6.074 -12.781 -12.875 1 95.62 21 ASP B O 1
ATOM 1555 N N . ASP B 1 22 ? -6.656 -14.523 -11.578 1 94.94 22 ASP B N 1
ATOM 1556 C CA . ASP B 1 22 ? -7.488 -13.719 -10.688 1 94.94 22 ASP B CA 1
ATOM 1557 C C . ASP B 1 22 ? -6.66 -12.656 -9.977 1 94.94 22 ASP B C 1
ATOM 1559 O O . ASP B 1 22 ? -7.102 -11.516 -9.828 1 94.94 22 ASP B O 1
ATOM 1563 N N . ALA B 1 23 ? -5.43 -13.07 -9.516 1 94.19 23 ALA B N 1
ATOM 1564 C CA . ALA B 1 23 ? -4.562 -12.141 -8.805 1 94.19 23 ALA B CA 1
ATOM 1565 C C . ALA B 1 23 ? -4.102 -11.008 -9.719 1 94.19 23 ALA B C 1
ATOM 1567 O O . ALA B 1 23 ? -4.066 -9.844 -9.305 1 94.19 23 ALA B O 1
ATOM 1568 N N . ILE B 1 24 ? -3.801 -11.312 -10.969 1 93.81 24 ILE B N 1
ATOM 1569 C CA . ILE B 1 24 ? -3.346 -10.32 -11.945 1 93.81 24 ILE B CA 1
ATOM 1570 C C . ILE B 1 24 ? -4.477 -9.344 -12.25 1 93.81 24 ILE B C 1
ATOM 1572 O O . ILE B 1 24 ? -4.266 -8.133 -12.273 1 93.81 24 ILE B O 1
ATOM 1576 N N . GLU B 1 25 ? -5.668 -9.828 -12.391 1 93.06 25 GLU B N 1
ATOM 1577 C CA . GLU B 1 25 ? -6.812 -8.992 -12.719 1 93.06 25 GLU B CA 1
ATOM 1578 C C . GLU B 1 25 ? -7.23 -8.133 -11.523 1 93.06 25 GLU B C 1
ATOM 1580 O O . GLU B 1 25 ? -7.746 -7.031 -11.703 1 93.06 25 GLU B O 1
ATOM 1585 N N . ALA B 1 26 ? -7.016 -8.711 -10.32 1 89.25 26 ALA B N 1
ATOM 1586 C CA . ALA B 1 26 ? -7.395 -7.996 -9.102 1 89.25 26 ALA B CA 1
ATOM 1587 C C . ALA B 1 26 ? -6.449 -6.828 -8.836 1 89.25 26 ALA B C 1
ATOM 1589 O O . ALA B 1 26 ? -6.766 -5.93 -8.055 1 89.25 26 ALA B O 1
ATOM 1590 N N . SER B 1 27 ? -5.297 -6.84 -9.578 1 85.38 27 SER B N 1
ATOM 1591 C CA . SER B 1 27 ? -4.332 -5.777 -9.312 1 85.38 27 SER B CA 1
ATOM 1592 C C . SER B 1 27 ? -4.797 -4.449 -9.898 1 85.38 27 SER B C 1
ATOM 1594 O O . SER B 1 27 ? -5.297 -4.402 -11.023 1 85.38 27 SER B O 1
ATOM 1596 N N . SER B 1 28 ? -4.984 -3.424 -9.109 1 70.75 28 SER B N 1
ATOM 1597 C CA . SER B 1 28 ? -5.551 -2.121 -9.453 1 70.75 28 SER B CA 1
ATOM 1598 C C . SER B 1 28 ? -4.586 -1.305 -10.305 1 70.75 28 SER B C 1
ATOM 1600 O O . SER B 1 28 ? -4.984 -0.323 -10.93 1 70.75 28 SER B O 1
ATOM 1602 N N . ARG B 1 29 ? -3.424 -1.771 -10.414 1 70 29 ARG B N 1
ATOM 1603 C CA . ARG B 1 29 ? -2.434 -0.912 -11.055 1 70 29 ARG B CA 1
ATOM 1604 C C . ARG B 1 29 ? -2.457 -1.081 -12.57 1 70 29 ARG B C 1
ATOM 1606 O O . ARG B 1 29 ? -2.156 -0.142 -13.305 1 70 29 ARG B O 1
ATOM 1613 N N . LEU B 1 30 ? -2.98 -2.332 -12.883 1 70 30 LEU B N 1
ATOM 1614 C CA . LEU B 1 30 ? -2.928 -2.605 -14.312 1 70 30 LEU B CA 1
ATOM 1615 C C . LEU B 1 30 ? -4.262 -3.145 -14.812 1 70 30 LEU B C 1
ATOM 1617 O O . LEU B 1 30 ? -4.945 -3.883 -14.102 1 70 30 LEU B O 1
ATOM 1621 N N . ASP B 1 31 ? -4.992 -2.348 -15.539 1 78.56 31 ASP B N 1
ATOM 1622 C CA . ASP B 1 31 ? -6.219 -2.848 -16.156 1 78.56 31 ASP B CA 1
ATOM 1623 C C . ASP B 1 31 ? -5.918 -3.93 -17.188 1 78.56 31 ASP B C 1
ATOM 1625 O O . ASP B 1 31 ? -6.156 -3.736 -18.375 1 78.56 31 ASP B O 1
ATOM 1629 N N . ILE B 1 32 ? -5.434 -5.098 -16.672 1 83.31 32 ILE B N 1
ATOM 1630 C CA . ILE B 1 32 ? -5.055 -6.203 -17.531 1 83.31 32 ILE B CA 1
ATOM 1631 C C . ILE B 1 32 ? -6.141 -7.273 -17.516 1 83.31 32 ILE B C 1
ATOM 1633 O O . ILE B 1 32 ? -6.469 -7.812 -16.453 1 83.31 32 ILE B O 1
ATOM 1637 N N . SER B 1 33 ? -6.738 -7.469 -18.688 1 90.69 33 SER B N 1
ATOM 1638 C CA . SER B 1 33 ? -7.664 -8.586 -18.812 1 90.69 33 SER B CA 1
ATOM 1639 C C . SER B 1 33 ? -6.93 -9.883 -19.141 1 90.69 33 SER B C 1
ATOM 1641 O O . SER B 1 33 ? -5.996 -9.875 -19.953 1 90.69 33 SER B O 1
ATOM 1643 N N . ARG B 1 34 ? -7.363 -10.93 -18.531 1 93.94 34 ARG B N 1
ATOM 1644 C CA . ARG B 1 34 ? -6.723 -12.219 -18.766 1 93.94 34 ARG B CA 1
ATOM 1645 C C . ARG B 1 34 ? -7.609 -13.133 -19.594 1 93.94 34 ARG B C 1
ATOM 1647 O O . ARG B 1 34 ? -7.348 -14.336 -19.703 1 93.94 34 ARG B O 1
ATOM 1654 N N . ASP B 1 35 ? -8.617 -12.617 -20.25 1 93.94 35 ASP B N 1
ATOM 1655 C CA . ASP B 1 35 ? -9.609 -13.422 -20.953 1 93.94 35 ASP B CA 1
ATOM 1656 C C . ASP B 1 35 ? -8.992 -14.156 -22.141 1 93.94 35 ASP B C 1
ATOM 1658 O O . ASP B 1 35 ? -9.281 -15.328 -22.375 1 93.94 35 ASP B O 1
ATOM 1662 N N . GLU B 1 36 ? -8.188 -13.438 -22.875 1 93.12 36 GLU B N 1
ATOM 1663 C CA . GLU B 1 36 ? -7.559 -14.07 -24.031 1 93.12 36 GLU B CA 1
ATOM 1664 C C . GLU B 1 36 ? -6.676 -15.234 -23.609 1 93.12 36 GLU B C 1
ATOM 1666 O O . GLU B 1 36 ? -6.637 -16.266 -24.281 1 93.12 36 GLU B O 1
ATOM 1671 N N . PHE B 1 37 ? -6.016 -15.164 -22.547 1 93.88 37 PHE B N 1
ATOM 1672 C CA . PHE B 1 37 ? -5.156 -16.219 -22.031 1 93.88 37 PHE B CA 1
ATOM 1673 C C . PHE B 1 37 ? -5.984 -17.406 -21.562 1 93.88 37 PHE B C 1
ATOM 1675 O O . PHE B 1 37 ? -5.609 -18.562 -21.781 1 93.88 37 PHE B O 1
ATOM 1682 N N . ARG B 1 38 ? -7.078 -17.078 -20.953 1 95 38 ARG B N 1
ATOM 1683 C CA . ARG B 1 38 ? -7.98 -18.141 -20.516 1 95 38 ARG B CA 1
ATOM 1684 C C . ARG B 1 38 ? -8.539 -18.922 -21.688 1 95 38 ARG B C 1
ATOM 1686 O O . ARG B 1 38 ? -8.609 -20.156 -21.641 1 95 38 ARG B O 1
ATOM 1693 N N . ARG B 1 39 ? -8.805 -18.234 -22.703 1 94.81 39 ARG B N 1
ATOM 1694 C CA . ARG B 1 39 ? -9.352 -18.891 -23.891 1 94.81 39 ARG B CA 1
ATOM 1695 C C . ARG B 1 39 ? -8.305 -19.781 -24.547 1 94.81 39 ARG B C 1
ATOM 1697 O O . ARG B 1 39 ? -8.594 -20.922 -24.906 1 94.81 39 ARG B O 1
ATOM 1704 N N . ALA B 1 40 ? -7.145 -19.266 -24.656 1 94.38 40 ALA B N 1
ATOM 1705 C CA . ALA B 1 40 ? -6.059 -20.031 -25.266 1 94.38 40 ALA B CA 1
ATOM 1706 C C . ALA B 1 40 ? -5.75 -21.281 -24.453 1 94.38 40 ALA B C 1
ATOM 1708 O O . ALA B 1 40 ? -5.562 -22.359 -25.016 1 94.38 40 ALA B O 1
ATOM 1709 N N . ARG B 1 41 ? -5.711 -21.141 -23.172 1 94.5 41 ARG B N 1
ATOM 1710 C CA . ARG B 1 41 ? -5.445 -22.266 -22.297 1 94.5 41 ARG B CA 1
ATOM 1711 C C . ARG B 1 41 ? -6.562 -23.312 -22.391 1 94.5 41 ARG B C 1
ATOM 1713 O O . ARG B 1 41 ? -6.301 -24.516 -22.391 1 94.5 41 ARG B O 1
ATOM 1720 N N . CYS B 1 42 ? -7.777 -22.859 -22.453 1 93.62 42 CYS B N 1
ATOM 1721 C CA . CYS B 1 42 ? -8.914 -23.781 -22.562 1 93.62 42 CYS B CA 1
ATOM 1722 C C . CYS B 1 42 ? -8.828 -24.609 -23.828 1 93.62 42 CYS B C 1
ATOM 1724 O O . CYS B 1 42 ? -9.078 -25.812 -23.797 1 93.62 42 CYS B O 1
ATOM 1726 N N . ALA B 1 43 ? -8.461 -23.969 -24.875 1 95.38 43 ALA B N 1
ATOM 1727 C CA . ALA B 1 43 ? -8.32 -24.672 -26.156 1 95.38 43 ALA B CA 1
ATOM 1728 C C . ALA B 1 43 ? -7.254 -25.766 -26.062 1 95.38 43 ALA B C 1
ATOM 1730 O O . ALA B 1 43 ? -7.441 -26.859 -26.578 1 95.38 43 ALA B O 1
ATOM 1731 N N . ILE B 1 44 ? -6.141 -25.453 -25.391 1 95.5 44 ILE B N 1
ATOM 1732 C CA . ILE B 1 44 ? -5.059 -26.422 -25.234 1 95.5 44 ILE B CA 1
ATOM 1733 C C . ILE B 1 44 ? -5.535 -27.594 -24.391 1 95.5 44 ILE B C 1
ATOM 1735 O O . ILE B 1 44 ? -5.301 -28.766 -24.734 1 95.5 44 ILE B O 1
ATOM 1739 N N . VAL B 1 45 ? -6.242 -27.281 -23.281 1 93.12 45 VAL B N 1
ATOM 1740 C CA . VAL B 1 45 ? -6.691 -28.328 -22.359 1 93.12 45 VAL B CA 1
ATOM 1741 C C . VAL B 1 45 ? -7.723 -29.219 -23.062 1 93.12 45 VAL B C 1
ATOM 1743 O O . VAL B 1 45 ? -7.699 -30.438 -22.906 1 93.12 45 VAL B O 1
ATOM 1746 N N . GLU B 1 46 ? -8.602 -28.609 -23.875 1 93.69 46 GLU B N 1
ATOM 1747 C CA . GLU B 1 46 ? -9.602 -29.375 -24.609 1 93.69 46 GLU B CA 1
ATOM 1748 C C . GLU B 1 46 ? -8.945 -30.344 -25.594 1 93.69 46 GLU B C 1
ATOM 1750 O O . GLU B 1 46 ? -9.32 -31.516 -25.656 1 93.69 46 GLU B O 1
ATOM 1755 N N . ARG B 1 47 ? -7.961 -29.906 -26.281 1 93.5 47 ARG B N 1
ATOM 1756 C CA . ARG B 1 47 ? -7.242 -30.75 -27.234 1 93.5 47 ARG B CA 1
ATOM 1757 C C . ARG B 1 47 ? -6.453 -31.844 -26.516 1 93.5 47 ARG B C 1
ATOM 1759 O O . ARG B 1 47 ? -6.336 -32.969 -27.016 1 93.5 47 ARG B O 1
ATOM 1766 N N . LEU B 1 48 ? -5.93 -31.484 -25.391 1 92.12 48 LEU B N 1
ATOM 1767 C CA . LEU B 1 48 ? -5.172 -32.438 -24.594 1 92.12 48 LEU B CA 1
ATOM 1768 C C . LEU B 1 48 ? -6.07 -33.594 -24.109 1 92.12 48 LEU B C 1
ATOM 1770 O O . LEU B 1 48 ? -5.645 -34.75 -24.062 1 92.12 48 LEU B O 1
ATOM 1774 N N . CYS B 1 49 ? -7.34 -33.25 -23.797 1 89.62 49 CYS B N 1
ATOM 1775 C CA . CYS B 1 49 ? -8.281 -34.25 -23.297 1 89.62 49 CYS B CA 1
ATOM 1776 C C . CYS B 1 49 ? -8.797 -35.125 -24.438 1 89.62 49 CYS B C 1
ATOM 1778 O O . CYS B 1 49 ? -9.219 -36.281 -24.219 1 89.62 49 CYS B O 1
ATOM 1780 N N . ASP B 1 50 ? -8.703 -34.625 -25.641 1 89.44 50 ASP B N 1
ATOM 1781 C CA . ASP B 1 50 ? -9.305 -35.312 -26.766 1 89.44 50 ASP B CA 1
ATOM 1782 C C . ASP B 1 50 ? -8.25 -36.125 -27.547 1 89.44 50 ASP B C 1
ATOM 1784 O O . ASP B 1 50 ? -8.594 -37 -28.328 1 89.44 50 ASP B O 1
ATOM 1788 N N . THR B 1 51 ? -6.969 -35.812 -27.375 1 89.12 51 THR B N 1
ATOM 1789 C CA . THR B 1 51 ? -5.953 -36.469 -28.203 1 89.12 51 THR B CA 1
ATOM 1790 C C . THR B 1 51 ? -5.402 -37.719 -27.516 1 89.12 51 THR B C 1
ATOM 1792 O O . THR B 1 51 ? -5.047 -37.688 -26.344 1 89.12 51 THR B O 1
ATOM 1795 N N . PRO B 1 52 ? -5.426 -38.781 -28.219 1 85.56 52 PRO B N 1
ATOM 1796 C CA . PRO B 1 52 ? -4.797 -40 -27.703 1 85.56 52 PRO B CA 1
ATOM 1797 C C . PRO B 1 52 ? -3.316 -40.094 -28.062 1 85.56 52 PRO B C 1
ATOM 1799 O O . PRO B 1 52 ? -2.613 -40.969 -27.562 1 85.56 52 PRO B O 1
ATOM 1802 N N . ASP B 1 53 ? -2.797 -39.188 -28.953 1 89.94 53 ASP B N 1
ATOM 1803 C CA . ASP B 1 53 ? -1.415 -39.188 -29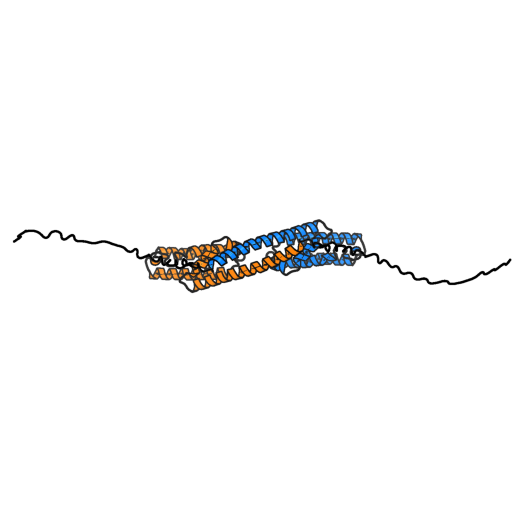.422 1 89.94 53 ASP B CA 1
ATOM 1804 C C . ASP B 1 53 ? -0.467 -38.656 -28.359 1 89.94 53 ASP B C 1
ATOM 1806 O O . ASP B 1 53 ? -0.629 -37.531 -27.891 1 89.94 53 ASP B O 1
ATOM 1810 N N . LYS B 1 54 ? 0.417 -39.5 -27.984 1 89.38 54 LYS B N 1
ATOM 1811 C CA . LYS B 1 54 ? 1.354 -39.125 -26.938 1 89.38 54 LYS B CA 1
ATOM 1812 C C . LYS B 1 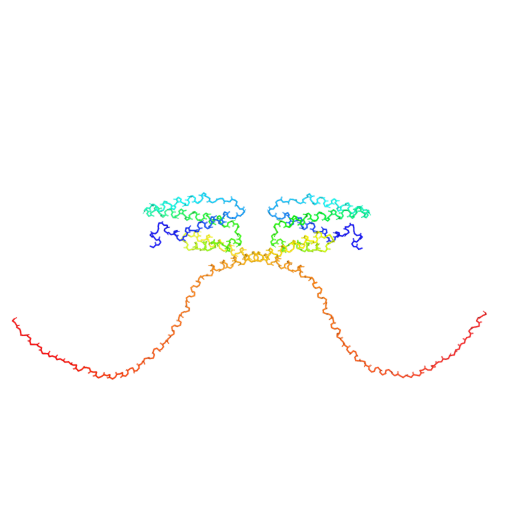54 ? 2.227 -37.938 -27.359 1 89.38 54 LYS B C 1
ATOM 1814 O O . LYS B 1 54 ? 2.523 -37.062 -26.547 1 89.38 54 LYS B O 1
ATOM 1819 N N . ASP B 1 55 ? 2.695 -37.969 -28.562 1 91.38 55 ASP B N 1
ATOM 1820 C CA . ASP B 1 55 ? 3.533 -36.875 -29.062 1 91.38 55 ASP B CA 1
ATOM 1821 C C . ASP B 1 55 ? 2.773 -35.531 -29.062 1 91.38 55 ASP B C 1
ATOM 1823 O O . ASP B 1 55 ? 3.328 -34.5 -28.688 1 91.38 55 ASP B O 1
ATOM 1827 N N . GLU B 1 56 ? 1.551 -35.594 -29.5 1 92.38 56 GLU B N 1
ATOM 1828 C CA . GLU B 1 56 ? 0.721 -34.375 -29.484 1 92.38 56 GLU B CA 1
ATOM 1829 C C . GLU B 1 56 ? 0.458 -33.906 -28.062 1 92.38 56 GLU B C 1
ATOM 1831 O O . GLU B 1 56 ? 0.459 -32.688 -27.797 1 92.38 56 GLU B O 1
ATOM 1836 N N . SER B 1 57 ? 0.196 -34.812 -27.188 1 91.62 57 SER B N 1
ATOM 1837 C CA . SER B 1 57 ? -0.022 -34.469 -25.781 1 91.62 57 SER B CA 1
ATOM 1838 C C . SER B 1 57 ? 1.193 -33.781 -25.188 1 91.62 57 SER B C 1
ATOM 1840 O O . SER B 1 57 ? 1.053 -32.812 -24.438 1 91.62 57 SER B O 1
ATOM 1842 N N . ASP B 1 58 ? 2.35 -34.25 -25.5 1 92.19 58 ASP B N 1
ATOM 1843 C CA . ASP B 1 58 ? 3.58 -33.656 -25.016 1 92.19 58 ASP B CA 1
ATOM 1844 C C . ASP B 1 58 ? 3.721 -32.219 -25.531 1 92.19 58 ASP B C 1
ATOM 1846 O O . ASP B 1 58 ? 4.164 -31.328 -24.797 1 92.19 58 ASP B O 1
ATOM 1850 N N . GLU B 1 59 ? 3.428 -32.031 -26.797 1 93.62 59 GLU B N 1
ATOM 1851 C CA . GLU B 1 59 ? 3.5 -30.703 -27.391 1 93.62 59 GLU B CA 1
ATOM 1852 C C . GLU B 1 59 ? 2.516 -29.75 -26.719 1 93.62 59 GLU B C 1
ATOM 1854 O O . GLU B 1 59 ? 2.844 -28.578 -26.469 1 93.62 59 GLU B O 1
ATOM 1859 N N . LEU B 1 60 ? 1.351 -30.203 -26.453 1 94.38 60 LEU B N 1
ATOM 1860 C CA . LEU B 1 60 ? 0.335 -29.391 -25.781 1 94.38 60 LEU B CA 1
ATOM 1861 C C . LEU B 1 60 ? 0.758 -29.047 -24.359 1 94.38 60 LEU B C 1
ATOM 1863 O O . LEU B 1 60 ? 0.539 -27.938 -23.891 1 94.38 60 LEU B O 1
ATOM 1867 N N . CYS B 1 61 ? 1.371 -29.938 -23.703 1 93.69 61 CYS B N 1
ATOM 1868 C CA . CYS B 1 61 ? 1.889 -29.672 -22.375 1 93.69 61 CYS B CA 1
ATOM 1869 C C . CYS B 1 61 ? 2.984 -28.625 -22.406 1 93.69 61 CYS B C 1
ATOM 1871 O O . CYS B 1 61 ? 3.076 -27.781 -21.516 1 93.69 61 CYS B O 1
ATOM 1873 N N . ARG B 1 62 ? 3.836 -28.688 -23.406 1 94.5 62 ARG B N 1
ATOM 1874 C CA . ARG B 1 62 ? 4.836 -27.641 -23.578 1 94.5 62 ARG B CA 1
ATOM 1875 C C . ARG B 1 62 ? 4.172 -26.281 -23.797 1 94.5 62 ARG B C 1
ATOM 1877 O O . ARG B 1 62 ? 4.688 -25.25 -23.359 1 94.5 62 ARG B O 1
ATOM 1884 N N . GLY B 1 63 ? 3.053 -26.328 -24.547 1 95.19 63 GLY B N 1
ATOM 1885 C CA . GLY B 1 63 ? 2.26 -25.125 -24.703 1 95.19 63 GLY B CA 1
ATOM 1886 C C . GLY B 1 63 ? 1.766 -24.562 -23.391 1 95.19 63 GLY B C 1
ATOM 1887 O O . GLY B 1 63 ? 1.783 -23.344 -23.188 1 95.19 63 GLY B O 1
ATOM 1888 N N . LEU B 1 64 ? 1.324 -25.391 -22.5 1 95.75 64 LEU B N 1
ATOM 1889 C CA . LEU B 1 64 ? 0.889 -24.953 -21.172 1 95.75 64 LEU B CA 1
ATOM 1890 C C . LEU B 1 64 ? 2.066 -24.422 -20.359 1 95.75 64 LEU B C 1
ATOM 1892 O O . LEU B 1 64 ? 1.918 -23.469 -19.609 1 95.75 64 LEU B O 1
ATOM 1896 N N . ASP B 1 65 ? 3.227 -25.094 -20.5 1 96.25 65 ASP B N 1
ATOM 1897 C CA . ASP B 1 65 ? 4.43 -24.578 -19.859 1 96.25 65 ASP B CA 1
ATOM 1898 C C . ASP B 1 65 ? 4.676 -23.125 -20.25 1 96.25 65 ASP B C 1
ATOM 1900 O O . ASP B 1 65 ? 4.914 -22.266 -19.391 1 96.25 65 ASP B O 1
ATOM 1904 N N . ARG B 1 66 ? 4.629 -22.906 -21.562 1 96.06 66 ARG B N 1
ATOM 1905 C CA . ARG B 1 66 ? 4.859 -21.562 -22.094 1 96.06 66 ARG B CA 1
ATOM 1906 C C . ARG B 1 66 ? 3.82 -20.578 -21.562 1 96.06 66 ARG B C 1
ATOM 1908 O O . ARG B 1 66 ? 4.152 -19.438 -21.219 1 96.06 66 ARG B O 1
ATOM 1915 N N . ALA B 1 67 ? 2.596 -20.984 -21.531 1 96.56 67 ALA B N 1
ATOM 1916 C CA . ALA B 1 67 ? 1.516 -20.141 -21.031 1 96.56 67 ALA B CA 1
ATOM 1917 C C . ALA B 1 67 ? 1.737 -19.781 -19.562 1 96.56 67 ALA B C 1
ATOM 1919 O O . ALA B 1 67 ? 1.509 -18.641 -19.141 1 96.56 67 ALA B O 1
ATOM 1920 N N . MET B 1 68 ? 2.17 -20.734 -18.812 1 97.12 68 MET B N 1
ATOM 1921 C CA . MET B 1 68 ? 2.428 -20.484 -17.406 1 97.12 68 MET B CA 1
ATOM 1922 C C . MET B 1 68 ? 3.615 -19.547 -17.219 1 97.12 68 MET B C 1
ATOM 1924 O O . MET B 1 68 ? 3.572 -18.641 -16.375 1 97.12 68 MET B O 1
ATOM 1928 N N . VAL B 1 69 ? 4.648 -19.75 -17.953 1 97.62 69 VAL B N 1
ATOM 1929 C CA . VAL B 1 69 ? 5.809 -18.859 -17.891 1 97.62 69 VAL B CA 1
ATOM 1930 C C . VAL B 1 69 ? 5.379 -17.422 -18.156 1 97.62 69 VAL B C 1
ATOM 1932 O O . VAL B 1 69 ? 5.766 -16.5 -17.422 1 97.62 69 VAL B O 1
ATOM 1935 N N . GLN B 1 70 ? 4.535 -17.234 -19.109 1 96.44 70 GLN B N 1
ATOM 1936 C CA . GLN B 1 70 ? 4.043 -15.906 -19.438 1 96.44 70 GLN B CA 1
ATOM 1937 C C . GLN B 1 70 ? 3.23 -15.328 -18.281 1 96.44 70 GLN B C 1
ATOM 1939 O O . GLN B 1 70 ? 3.367 -14.148 -17.953 1 96.44 70 GLN B O 1
ATOM 1944 N N . SER B 1 71 ? 2.387 -16.125 -17.734 1 96.81 71 SER B N 1
ATOM 1945 C CA . SER B 1 71 ? 1.569 -15.68 -16.609 1 96.81 71 SER B CA 1
ATOM 1946 C C . SER B 1 71 ? 2.432 -15.328 -15.398 1 96.81 71 SER B C 1
ATOM 1948 O O . SER B 1 71 ? 2.184 -14.328 -14.719 1 96.81 71 SER B O 1
ATOM 1950 N N . LEU B 1 72 ? 3.453 -16.094 -15.117 1 97.69 72 LEU B N 1
ATOM 1951 C CA . LEU B 1 72 ? 4.34 -15.844 -13.992 1 97.69 72 LEU B CA 1
ATOM 1952 C C . LEU B 1 72 ? 5.176 -14.594 -14.227 1 97.69 72 LEU B C 1
ATOM 1954 O O . LEU B 1 72 ? 5.434 -13.828 -13.289 1 97.69 72 LEU B O 1
ATOM 1958 N N . LEU B 1 73 ? 5.578 -14.398 -15.445 1 97 73 LEU B N 1
ATOM 1959 C CA . LEU B 1 73 ? 6.309 -13.172 -15.773 1 97 73 LEU B CA 1
ATOM 1960 C C . LEU B 1 73 ? 5.441 -11.945 -15.539 1 97 73 LEU B C 1
ATOM 1962 O O . LEU B 1 73 ? 5.922 -10.93 -15.023 1 97 73 LEU B O 1
ATOM 1966 N N . THR B 1 74 ? 4.191 -12.031 -15.914 1 94.44 74 THR B N 1
ATOM 1967 C CA . THR B 1 74 ? 3.256 -10.938 -15.672 1 94.44 74 THR B CA 1
ATOM 1968 C C . THR B 1 74 ? 3.027 -10.742 -14.172 1 94.44 74 THR B C 1
ATOM 1970 O O . THR B 1 74 ? 3.049 -9.609 -13.68 1 94.44 74 THR B O 1
ATOM 1973 N N . LEU B 1 75 ? 2.85 -11.828 -13.406 1 95.88 75 LEU B N 1
ATOM 1974 C CA . LEU B 1 75 ? 2.609 -11.766 -11.969 1 95.88 75 LEU B CA 1
ATOM 1975 C C . LEU B 1 75 ? 3.799 -11.141 -11.242 1 95.88 75 LEU B C 1
ATOM 1977 O O . LEU B 1 75 ? 3.625 -10.453 -10.234 1 95.88 75 LEU B O 1
ATOM 1981 N N . GLN B 1 76 ? 4.969 -11.383 -11.758 1 94.56 76 GLN B N 1
ATOM 1982 C CA . GLN B 1 76 ? 6.195 -10.898 -11.141 1 94.56 76 GLN B CA 1
ATOM 1983 C C . GLN B 1 76 ? 6.238 -9.367 -11.133 1 94.56 76 GLN B C 1
ATOM 1985 O O . GLN B 1 76 ? 6.832 -8.766 -10.242 1 94.56 76 GLN B O 1
ATOM 1990 N N . VAL B 1 77 ? 5.574 -8.742 -12.07 1 90.88 77 VAL B N 1
ATOM 1991 C CA . VAL B 1 77 ? 5.691 -7.289 -12.18 1 90.88 77 VAL B CA 1
ATOM 1992 C C . VAL B 1 77 ? 4.426 -6.629 -11.641 1 90.88 77 VAL B C 1
ATOM 1994 O O . VAL B 1 77 ? 4.359 -5.402 -11.531 1 90.88 77 VAL B O 1
ATOM 1997 N N . VAL B 1 78 ? 3.414 -7.348 -11.383 1 89.19 78 VAL B N 1
ATOM 1998 C CA . VAL B 1 78 ? 2.166 -6.824 -10.836 1 89.19 78 VAL B CA 1
ATOM 1999 C C . VAL B 1 78 ? 2.277 -6.711 -9.312 1 89.19 78 VAL B C 1
ATOM 2001 O O . VAL B 1 78 ? 2.596 -7.688 -8.633 1 89.19 78 VAL B O 1
ATOM 2004 N N . PRO B 1 79 ? 2.053 -5.477 -8.781 1 87.62 79 PRO B N 1
ATOM 2005 C CA . PRO B 1 79 ? 2.047 -5.359 -7.32 1 87.62 79 PRO B CA 1
ATOM 2006 C C . PRO B 1 79 ? 0.874 -6.09 -6.676 1 87.62 79 PRO B C 1
ATOM 2008 O O . PRO B 1 79 ? -0.282 -5.852 -7.031 1 87.62 79 PRO B O 1
ATOM 2011 N N . VAL B 1 80 ? 1.189 -7.109 -5.863 1 92.06 80 VAL B N 1
ATOM 2012 C CA . VAL B 1 80 ? 0.165 -7.867 -5.152 1 92.06 80 VAL B CA 1
ATOM 2013 C C . VAL B 1 80 ? 0.081 -7.387 -3.705 1 92.06 80 VAL B C 1
ATOM 2015 O O . VAL B 1 80 ? 1.089 -7.359 -2.994 1 92.06 80 VAL B O 1
ATOM 2018 N N . ALA B 1 81 ? -1.149 -6.945 -3.334 1 92.06 81 ALA B N 1
ATOM 2019 C CA . ALA B 1 81 ? -1.362 -6.426 -1.984 1 92.06 81 ALA B CA 1
ATOM 2020 C C . ALA B 1 81 ? -1.149 -7.516 -0.938 1 92.06 81 ALA B C 1
ATOM 2022 O O . ALA B 1 81 ? -1.474 -8.68 -1.174 1 92.06 81 ALA B O 1
ATOM 2023 N N . PRO B 1 82 ? -0.683 -7.145 0.247 1 93.94 82 PRO B N 1
ATOM 2024 C CA . PRO B 1 82 ? -0.518 -8.117 1.33 1 93.94 82 PRO B CA 1
ATOM 2025 C C . PRO B 1 82 ? -1.82 -8.828 1.688 1 93.94 82 PRO B C 1
ATOM 2027 O O . PRO B 1 82 ? -1.808 -10.016 2.016 1 93.94 82 PRO B O 1
ATOM 2030 N N . SER B 1 83 ? -2.877 -8.109 1.593 1 92.56 83 SER B N 1
ATOM 2031 C CA . SER B 1 83 ? -4.164 -8.727 1.892 1 92.56 83 SER B CA 1
ATOM 2032 C C . SER B 1 83 ? -4.473 -9.859 0.917 1 92.56 83 SER B C 1
ATOM 2034 O O . SER B 1 83 ? -5.02 -10.891 1.311 1 92.56 83 SER B O 1
ATOM 2036 N N . THR B 1 84 ? -4.125 -9.711 -0.333 1 93.5 84 THR B N 1
ATOM 2037 C CA . THR B 1 84 ? -4.344 -10.734 -1.352 1 93.5 84 THR B CA 1
ATOM 2038 C C . THR B 1 84 ? -3.488 -11.961 -1.07 1 93.5 84 THR B C 1
ATOM 2040 O O . THR B 1 84 ? -3.963 -13.094 -1.19 1 93.5 84 THR B O 1
ATOM 2043 N N . LEU B 1 85 ? -2.244 -11.719 -0.661 1 95.12 85 LEU B N 1
ATOM 2044 C CA . LEU B 1 85 ? -1.356 -12.82 -0.312 1 95.12 85 LEU B CA 1
ATOM 2045 C C . LEU B 1 85 ? -1.899 -13.602 0.882 1 95.12 85 LEU B C 1
ATOM 2047 O O . LEU B 1 85 ? -1.855 -14.828 0.897 1 95.12 85 LEU B O 1
ATOM 2051 N N . ALA B 1 86 ? -2.504 -12.875 1.762 1 94.12 86 ALA B N 1
ATOM 2052 C CA . ALA B 1 86 ? -2.961 -13.484 3.006 1 94.12 86 ALA B CA 1
ATOM 2053 C C . ALA B 1 86 ? -4.289 -14.203 2.809 1 94.12 86 ALA B C 1
ATOM 2055 O O . ALA B 1 86 ? -4.512 -15.281 3.369 1 94.12 86 ALA B O 1
ATOM 2056 N N . LYS B 1 87 ? -5.105 -13.68 1.968 1 93.88 87 LYS B N 1
ATOM 2057 C CA . LYS B 1 87 ? -6.5 -14.109 1.966 1 93.88 87 LYS B CA 1
ATOM 2058 C C . LYS B 1 87 ? -6.777 -15.062 0.806 1 93.88 87 LYS B C 1
ATOM 2060 O O . LYS B 1 87 ? -7.816 -15.727 0.775 1 93.88 87 LYS B O 1
ATOM 2065 N N . THR B 1 88 ? -5.926 -15.148 -0.155 1 94.19 88 THR B N 1
ATOM 2066 C CA . THR B 1 88 ? -6.184 -15.984 -1.322 1 94.19 88 THR B CA 1
ATOM 2067 C C . THR B 1 88 ? -5.242 -17.188 -1.345 1 94.19 88 THR B C 1
ATOM 2069 O O . THR B 1 88 ? -4.371 -17.312 -0.482 1 94.19 88 THR B O 1
ATOM 2072 N N . GLU B 1 89 ? -5.457 -18.109 -2.342 1 95 89 GLU B N 1
ATOM 2073 C CA . GLU B 1 89 ? -4.629 -19.297 -2.512 1 95 89 GLU B CA 1
ATOM 2074 C C . GLU B 1 89 ? -3.428 -19 -3.408 1 95 89 GLU B C 1
ATOM 2076 O O . GLU B 1 89 ? -2.75 -19.938 -3.861 1 95 89 GLU B O 1
ATOM 2081 N N . LEU B 1 90 ? -3.154 -17.828 -3.607 1 96.69 90 LEU B N 1
ATOM 2082 C CA . LEU B 1 90 ? -2.113 -17.453 -4.559 1 96.69 90 LEU B CA 1
ATOM 2083 C C . LEU B 1 90 ? -0.754 -17.984 -4.113 1 96.69 90 LEU B C 1
ATOM 2085 O O . LEU B 1 90 ? -0.035 -18.609 -4.902 1 96.69 90 LEU B O 1
ATOM 2089 N N . VAL B 1 91 ? -0.486 -17.812 -2.834 1 96 91 VAL B N 1
ATOM 2090 C CA . VAL B 1 91 ? 0.833 -18.172 -2.32 1 96 91 VAL B CA 1
ATOM 2091 C C . VAL B 1 91 ? 1.035 -19.688 -2.414 1 96 91 VAL B C 1
ATOM 2093 O O . VAL B 1 91 ? 1.997 -20.156 -3.029 1 96 91 VAL B O 1
ATOM 2096 N N . PRO B 1 92 ? 0.134 -20.469 -1.955 1 95 92 PRO B N 1
ATOM 2097 C CA . PRO B 1 92 ? 0.354 -21.906 -2.08 1 95 92 PRO B CA 1
ATOM 2098 C C . PRO B 1 92 ? 0.333 -22.391 -3.531 1 95 92 PRO B C 1
ATOM 2100 O O . PRO B 1 92 ? 1.043 -23.328 -3.885 1 95 92 PRO B O 1
ATOM 2103 N N . ALA B 1 93 ? -0.483 -21.766 -4.371 1 96.25 93 ALA B N 1
ATOM 2104 C CA . ALA B 1 93 ? -0.539 -22.156 -5.777 1 96.25 93 ALA B CA 1
ATOM 2105 C C . ALA B 1 93 ? 0.808 -21.938 -6.461 1 96.25 93 ALA B C 1
ATOM 2107 O O . ALA B 1 93 ? 1.293 -22.812 -7.184 1 96.25 93 ALA B O 1
ATOM 2108 N N . VAL B 1 94 ? 1.448 -20.844 -6.211 1 96.88 94 VAL B N 1
ATOM 2109 C CA . VAL B 1 94 ? 2.732 -20.516 -6.824 1 96.88 94 VAL B CA 1
ATOM 2110 C C . VAL B 1 94 ? 3.828 -21.391 -6.223 1 96.88 94 VAL B C 1
ATOM 2112 O O . VAL B 1 94 ? 4.703 -21.891 -6.938 1 96.88 94 VAL B O 1
ATOM 2115 N N . ARG B 1 95 ? 3.754 -21.578 -4.996 1 94.56 95 ARG B N 1
ATOM 2116 C CA . ARG B 1 95 ? 4.715 -22.469 -4.34 1 94.56 95 ARG B CA 1
ATOM 2117 C C . ARG B 1 95 ? 4.672 -23.859 -4.938 1 94.56 95 ARG B C 1
ATOM 2119 O O . ARG B 1 95 ? 5.715 -24.5 -5.125 1 94.56 95 ARG B O 1
ATOM 2126 N N . ALA B 1 96 ? 3.441 -24.312 -5.156 1 95 96 ALA B N 1
ATOM 2127 C CA . ALA B 1 96 ? 3.281 -25.641 -5.715 1 95 96 ALA B CA 1
ATOM 2128 C C . ALA B 1 96 ? 4.008 -25.766 -7.055 1 95 96 ALA B C 1
ATOM 2130 O O . ALA B 1 96 ? 4.48 -26.859 -7.41 1 95 96 ALA B O 1
ATOM 2131 N N . LEU B 1 97 ? 4.148 -24.688 -7.773 1 96.38 97 LEU B N 1
ATOM 2132 C CA . LEU B 1 97 ? 4.773 -24.703 -9.094 1 96.38 97 LEU B CA 1
ATOM 2133 C C . LEU B 1 97 ? 6.273 -24.953 -8.984 1 96.38 97 LEU B C 1
ATOM 2135 O O . LEU B 1 97 ? 6.926 -25.281 -9.977 1 96.38 97 LEU B O 1
ATOM 2139 N N . ARG B 1 98 ? 6.809 -24.859 -7.836 1 93.62 98 ARG B N 1
ATOM 2140 C CA . ARG B 1 98 ? 8.227 -25.141 -7.617 1 93.62 98 ARG B CA 1
ATOM 2141 C C . ARG B 1 98 ? 8.516 -26.625 -7.824 1 93.62 98 ARG B C 1
ATOM 2143 O O . ARG B 1 98 ? 9.68 -27.016 -7.98 1 93.62 98 ARG B O 1
ATOM 2150 N N . LYS B 1 99 ? 7.473 -27.391 -7.75 1 93.56 99 LYS B N 1
ATOM 2151 C CA . LYS B 1 99 ? 7.621 -28.828 -7.969 1 93.56 99 LYS B CA 1
ATOM 2152 C C . LYS B 1 99 ? 7.387 -29.188 -9.43 1 93.56 99 LYS B C 1
ATOM 2154 O O . LYS B 1 99 ? 7.465 -30.359 -9.805 1 93.56 99 LYS B O 1
ATOM 2159 N N . HIS B 1 100 ? 7.129 -28.234 -10.234 1 94.62 100 HIS B N 1
ATOM 2160 C CA . HIS B 1 100 ? 6.852 -28.5 -11.641 1 94.62 100 HIS B CA 1
ATOM 2161 C C . HIS B 1 100 ? 8.109 -28.938 -12.375 1 94.62 100 HIS B C 1
ATOM 2163 O O . HIS B 1 100 ? 9.227 -28.578 -11.992 1 94.62 100 HIS B O 1
ATOM 2169 N N . GLU B 1 101 ? 7.945 -29.672 -13.453 1 93.38 101 GLU B N 1
ATOM 2170 C CA . GLU B 1 101 ? 9.07 -30.234 -14.195 1 93.38 101 GLU B CA 1
ATOM 2171 C C . GLU B 1 101 ? 9.781 -29.172 -15.016 1 93.38 101 GLU B C 1
ATOM 2173 O O . GLU B 1 101 ? 10.992 -29.25 -15.242 1 93.38 101 GLU B O 1
ATOM 2178 N N . CYS B 1 102 ? 9.047 -28.25 -15.523 1 94.62 102 CYS B N 1
ATOM 2179 C CA . CYS B 1 102 ? 9.633 -27.188 -16.328 1 94.62 102 CYS B CA 1
ATOM 2180 C C . CYS B 1 102 ? 10.508 -26.266 -15.492 1 94.62 102 CYS B C 1
ATOM 2182 O O . CYS B 1 102 ? 10.016 -25.625 -14.562 1 94.62 102 CYS B O 1
ATOM 2184 N N . GLU B 1 103 ? 11.711 -26.219 -15.859 1 96.5 103 GLU B N 1
ATOM 2185 C CA . GLU B 1 103 ? 12.695 -25.484 -15.07 1 96.5 103 GLU B CA 1
ATOM 2186 C C . GLU B 1 103 ? 12.344 -24 -15 1 96.5 103 GLU B C 1
ATOM 2188 O O . GLU B 1 103 ? 12.469 -23.375 -13.945 1 96.5 103 GLU B O 1
ATOM 2193 N N . ARG B 1 104 ? 12.031 -23.469 -16.109 1 96.88 104 ARG B N 1
ATOM 2194 C CA . ARG B 1 104 ? 11.727 -22.047 -16.156 1 96.88 104 ARG B CA 1
ATOM 2195 C C . ARG B 1 104 ? 10.539 -21.719 -15.258 1 96.88 104 ARG B C 1
ATOM 2197 O O . ARG B 1 104 ? 10.539 -20.688 -14.578 1 96.88 104 ARG B O 1
ATOM 2204 N N . VAL B 1 105 ? 9.562 -22.516 -15.234 1 97.62 105 VAL B N 1
ATOM 2205 C CA . VAL B 1 105 ? 8.391 -22.344 -14.375 1 97.62 105 VAL B CA 1
ATOM 2206 C C . VAL B 1 105 ? 8.82 -22.406 -12.906 1 97.62 105 VAL B C 1
ATOM 2208 O O . VAL B 1 105 ? 8.422 -21.547 -12.109 1 97.62 105 VAL B O 1
ATOM 2211 N N . ARG B 1 106 ? 9.656 -23.328 -12.555 1 96.94 106 ARG B N 1
ATOM 2212 C CA . ARG B 1 106 ? 10.141 -23.484 -11.188 1 96.94 106 ARG B CA 1
ATOM 2213 C C . ARG B 1 106 ? 10.938 -22.266 -10.75 1 96.94 106 ARG B C 1
ATOM 2215 O O . ARG B 1 106 ? 10.75 -21.75 -9.641 1 96.94 106 ARG B O 1
ATOM 2222 N N . ALA B 1 107 ? 11.766 -21.859 -11.641 1 97.56 107 ALA B N 1
ATOM 2223 C CA . ALA B 1 107 ? 12.633 -20.719 -11.32 1 97.56 107 ALA B CA 1
ATOM 2224 C C . ALA B 1 107 ? 11.812 -19.453 -11.07 1 97.56 107 ALA B C 1
ATOM 2226 O O . ALA B 1 107 ? 12.055 -18.719 -10.109 1 97.56 107 ALA B O 1
ATOM 2227 N N . LEU B 1 108 ? 10.875 -19.234 -11.938 1 97.69 108 LEU B N 1
ATOM 2228 C CA . LEU B 1 108 ? 10.031 -18.047 -11.812 1 97.69 108 LEU B CA 1
ATOM 2229 C C . LEU B 1 108 ? 9.195 -18.109 -10.539 1 97.69 108 LEU B C 1
ATOM 2231 O O . LEU B 1 108 ? 9.039 -17.109 -9.844 1 97.69 108 LEU B O 1
ATOM 2235 N N . ALA B 1 109 ? 8.68 -19.297 -10.266 1 97.19 109 ALA B N 1
ATOM 2236 C CA . ALA B 1 109 ? 7.906 -19.469 -9.039 1 97.19 109 ALA B CA 1
ATOM 2237 C C . ALA B 1 109 ? 8.758 -19.172 -7.805 1 97.19 109 ALA B C 1
ATOM 2239 O O . ALA B 1 109 ? 8.312 -18.469 -6.895 1 97.19 109 ALA B O 1
ATOM 2240 N N . ARG B 1 110 ? 9.953 -19.625 -7.832 1 95.56 110 ARG B N 1
ATOM 2241 C CA . ARG B 1 110 ? 10.883 -19.375 -6.734 1 95.56 110 ARG B CA 1
ATOM 2242 C C . ARG B 1 110 ? 11.18 -17.891 -6.586 1 95.56 110 ARG B C 1
ATOM 2244 O O . ARG B 1 110 ? 11.148 -17.359 -5.477 1 95.56 110 ARG B O 1
ATOM 2251 N N . ASP B 1 111 ? 11.422 -17.297 -7.637 1 96.88 111 ASP B N 1
ATOM 2252 C CA . ASP B 1 111 ? 11.742 -15.875 -7.621 1 96.88 111 ASP B CA 1
ATOM 2253 C C . ASP B 1 111 ? 10.57 -15.047 -7.113 1 96.88 111 ASP B C 1
ATOM 2255 O O . ASP B 1 111 ? 10.758 -14.094 -6.344 1 96.88 111 ASP B O 1
ATOM 2259 N N . ILE B 1 112 ? 9.422 -15.352 -7.535 1 97.19 112 ILE B N 1
ATOM 2260 C CA . ILE B 1 112 ? 8.227 -14.609 -7.168 1 97.19 112 ILE B CA 1
ATOM 2261 C C . ILE B 1 112 ? 7.984 -14.734 -5.664 1 97.19 112 ILE B C 1
ATOM 2263 O O . ILE B 1 112 ? 7.758 -13.727 -4.984 1 97.19 112 ILE B O 1
ATOM 2267 N N . VAL B 1 113 ? 8.094 -15.953 -5.121 1 95.69 113 VAL B N 1
ATOM 2268 C CA . VAL B 1 113 ? 7.883 -16.172 -3.695 1 95.69 113 VAL B CA 1
ATOM 2269 C C . VAL B 1 113 ? 8.953 -15.445 -2.893 1 95.69 113 VAL B C 1
ATOM 2271 O O . VAL B 1 113 ? 8.664 -14.836 -1.861 1 95.69 113 VAL B O 1
ATOM 2274 N N . ARG B 1 114 ? 10.195 -15.5 -3.395 1 94.56 114 ARG B N 1
ATOM 2275 C CA . ARG B 1 114 ? 11.273 -14.758 -2.758 1 94.56 114 ARG B CA 1
ATOM 2276 C C . ARG B 1 114 ? 10.977 -13.258 -2.756 1 94.56 114 ARG B C 1
ATOM 2278 O O . ARG B 1 114 ? 11.203 -12.578 -1.753 1 94.56 114 ARG B O 1
ATOM 2285 N N . GLY B 1 115 ? 10.531 -12.812 -3.891 1 95.75 115 GLY B N 1
ATOM 2286 C CA . GLY B 1 115 ? 10.164 -11.414 -4.008 1 95.75 115 GLY B CA 1
ATOM 2287 C C . GLY B 1 115 ? 9.047 -11 -3.066 1 95.75 115 GLY B C 1
ATOM 2288 O O . GLY B 1 115 ? 9.109 -9.938 -2.451 1 95.75 115 GLY B O 1
ATOM 2289 N N . TRP B 1 116 ? 8.07 -11.875 -2.975 1 96.12 116 TRP B N 1
ATOM 2290 C CA . TRP B 1 116 ? 6.961 -11.609 -2.061 1 96.12 116 TRP B CA 1
ATOM 2291 C C . TRP B 1 116 ? 7.453 -11.531 -0.619 1 96.12 116 TRP B C 1
ATOM 2293 O O . TRP B 1 116 ? 7.027 -10.656 0.14 1 96.12 116 TRP B O 1
ATOM 2303 N N . ARG B 1 117 ? 8.352 -12.328 -0.23 1 93.88 117 ARG B N 1
ATOM 2304 C CA . ARG B 1 117 ? 8.906 -12.336 1.12 1 93.88 117 ARG B CA 1
ATOM 2305 C C . ARG B 1 117 ? 9.688 -11.062 1.403 1 93.88 117 ARG B C 1
ATOM 2307 O O . ARG B 1 117 ? 9.5 -10.43 2.449 1 93.88 117 ARG B O 1
ATOM 2314 N N . ALA B 1 118 ? 10.469 -10.672 0.521 1 95 118 ALA B N 1
ATOM 2315 C CA . ALA B 1 118 ? 11.25 -9.445 0.672 1 95 118 ALA B CA 1
ATOM 2316 C C . ALA B 1 118 ? 10.344 -8.227 0.774 1 95 118 ALA B C 1
ATOM 2318 O O . ALA B 1 118 ? 10.57 -7.344 1.602 1 95 118 ALA B O 1
ATOM 2319 N N . ALA B 1 119 ? 9.375 -8.227 -0.078 1 94.56 119 ALA B N 1
ATOM 2320 C CA . ALA B 1 119 ? 8.438 -7.109 -0.072 1 94.56 119 ALA B CA 1
ATOM 2321 C C . ALA B 1 119 ? 7.676 -7.039 1.25 1 94.56 119 ALA B C 1
ATOM 2323 O O . ALA B 1 119 ? 7.469 -5.957 1.797 1 94.56 119 ALA B O 1
ATOM 2324 N N . ALA B 1 120 ? 7.211 -8.172 1.768 1 94.25 120 ALA B N 1
ATOM 2325 C CA . ALA B 1 120 ? 6.488 -8.219 3.037 1 94.25 120 ALA B CA 1
ATOM 2326 C C . ALA B 1 120 ? 7.359 -7.715 4.184 1 94.25 120 ALA B C 1
ATOM 2328 O O . ALA B 1 120 ? 6.887 -6.98 5.055 1 94.25 120 ALA B O 1
ATOM 2329 N N . GLU B 1 121 ? 8.578 -8.109 4.184 1 94.12 121 GLU B N 1
ATOM 2330 C CA . GLU B 1 121 ? 9.516 -7.637 5.199 1 94.12 121 GLU B CA 1
ATOM 2331 C C . GLU B 1 121 ? 9.711 -6.125 5.113 1 94.12 121 GLU B C 1
ATOM 2333 O O . GLU B 1 121 ? 9.727 -5.438 6.137 1 94.12 121 GLU B O 1
ATOM 2338 N N . GLY B 1 122 ? 9.93 -5.656 3.869 1 94.94 122 GLY B N 1
ATOM 2339 C CA . GLY B 1 122 ? 10.055 -4.223 3.67 1 94.94 122 GLY B CA 1
ATOM 2340 C C . GLY B 1 122 ? 8.828 -3.451 4.117 1 94.94 122 GLY B C 1
ATOM 2341 O O . GLY B 1 122 ? 8.945 -2.387 4.73 1 94.94 122 GLY B O 1
ATOM 2342 N N . ASP B 1 123 ? 7.668 -3.979 3.832 1 94.94 123 ASP B N 1
ATOM 2343 C CA . ASP B 1 123 ? 6.418 -3.348 4.242 1 94.94 123 ASP B CA 1
ATOM 2344 C C . ASP B 1 123 ? 6.309 -3.291 5.766 1 94.94 123 ASP B C 1
ATOM 2346 O O . ASP B 1 123 ? 5.816 -2.307 6.32 1 94.94 123 ASP B O 1
ATOM 2350 N N . LEU B 1 124 ? 6.703 -4.367 6.422 1 95.06 124 LEU B N 1
ATOM 2351 C CA . LEU B 1 124 ? 6.672 -4.391 7.879 1 95.06 124 LEU B CA 1
ATOM 2352 C C . LEU B 1 124 ? 7.52 -3.264 8.461 1 95.06 124 LEU B C 1
ATOM 2354 O O . LEU B 1 124 ? 7.105 -2.598 9.414 1 95.06 124 LEU B O 1
ATOM 2358 N N . VAL B 1 125 ? 8.664 -3.051 7.887 1 95.38 125 VAL B N 1
ATOM 2359 C CA . VAL B 1 125 ? 9.578 -2.014 8.352 1 95.38 125 VAL B CA 1
ATOM 2360 C C . VAL B 1 125 ? 8.93 -0.64 8.18 1 95.38 125 VAL B C 1
ATOM 2362 O O . VAL B 1 125 ? 8.945 0.178 9.109 1 95.38 125 VAL B O 1
ATOM 2365 N N . LYS B 1 126 ? 8.391 -0.426 7.043 1 95 126 LYS B N 1
ATOM 2366 C CA . LYS B 1 126 ? 7.789 0.869 6.742 1 95 126 LYS B CA 1
ATOM 2367 C C . LYS B 1 126 ? 6.598 1.146 7.656 1 95 126 LYS B C 1
ATOM 2369 O O . LYS B 1 126 ? 6.457 2.248 8.188 1 95 126 LYS B O 1
ATOM 2374 N N . VAL B 1 127 ? 5.719 0.166 7.832 1 96.31 127 VAL B N 1
ATOM 2375 C CA . VAL B 1 127 ? 4.5 0.341 8.617 1 96.31 127 VAL B CA 1
ATOM 2376 C C . VAL B 1 127 ? 4.855 0.513 10.094 1 96.31 127 VAL B C 1
ATOM 2378 O O . VAL B 1 127 ? 4.25 1.327 10.789 1 96.31 127 VAL B O 1
ATOM 2381 N N . ARG B 1 128 ? 5.812 -0.194 10.562 1 95.38 128 ARG B N 1
ATOM 2382 C CA . ARG B 1 128 ? 6.242 -0.059 11.945 1 95.38 128 ARG B CA 1
ATOM 2383 C C . ARG B 1 128 ? 6.828 1.326 12.203 1 95.38 128 ARG B C 1
ATOM 2385 O O . ARG B 1 128 ? 6.555 1.935 13.242 1 95.38 128 ARG B O 1
ATOM 2392 N N . ALA B 1 129 ? 7.625 1.792 11.297 1 95.06 129 ALA B N 1
ATOM 2393 C CA . ALA B 1 129 ? 8.203 3.125 11.438 1 95.06 129 ALA B CA 1
ATOM 2394 C C . ALA B 1 129 ? 7.109 4.191 11.508 1 95.06 129 ALA B C 1
ATOM 2396 O O . ALA B 1 129 ? 7.188 5.121 12.312 1 95.06 129 ALA B O 1
ATOM 2397 N N . ALA B 1 130 ? 6.121 4.031 10.68 1 95.25 130 ALA B N 1
ATOM 2398 C CA . ALA B 1 130 ? 4.996 4.961 10.688 1 95.25 130 ALA B CA 1
ATOM 2399 C C . ALA B 1 130 ? 4.211 4.863 11.992 1 95.25 130 ALA B C 1
ATOM 2401 O O . ALA B 1 130 ? 3.877 5.883 12.602 1 95.25 130 ALA B O 1
ATOM 2402 N N . ALA B 1 131 ? 3.932 3.699 12.422 1 94.12 131 ALA B N 1
ATOM 2403 C CA . ALA B 1 131 ? 3.188 3.477 13.656 1 94.12 131 ALA B CA 1
ATOM 2404 C C . ALA B 1 131 ? 3.924 4.07 14.852 1 94.12 131 ALA B C 1
ATOM 2406 O O . ALA B 1 131 ? 3.307 4.688 15.727 1 94.12 131 ALA B O 1
ATOM 2407 N N . ASP B 1 132 ? 5.18 3.904 14.938 1 93.06 132 ASP B N 1
ATOM 2408 C CA . ASP B 1 132 ? 5.992 4.438 16.031 1 93.06 132 ASP B CA 1
ATOM 2409 C C . ASP B 1 132 ? 5.938 5.961 16.062 1 93.06 132 ASP B C 1
ATOM 2411 O O . ASP B 1 132 ? 5.805 6.562 17.125 1 93.06 132 ASP B O 1
ATOM 2415 N N . LYS B 1 133 ? 6.043 6.523 14.883 1 92.38 133 LYS B N 1
ATOM 2416 C CA . LYS B 1 133 ? 5.977 7.98 14.805 1 92.38 133 LYS B CA 1
ATOM 2417 C C . LYS B 1 133 ? 4.621 8.492 15.281 1 92.38 133 LYS B C 1
ATOM 2419 O O . LYS B 1 133 ? 4.543 9.492 16 1 92.38 133 LYS B O 1
ATOM 2424 N N . LEU B 1 134 ? 3.566 7.855 14.945 1 93.75 134 LEU B N 1
ATOM 2425 C CA . LEU B 1 134 ? 2.217 8.242 15.336 1 93.75 134 LEU B CA 1
ATOM 2426 C C . LEU B 1 134 ? 1.999 8.031 16.828 1 93.75 134 LEU B C 1
ATOM 2428 O O . LEU B 1 134 ? 1.289 8.805 17.484 1 93.75 134 LEU B O 1
ATOM 2432 N N . ALA B 1 135 ? 2.555 7.02 17.375 1 90.19 135 ALA B N 1
ATOM 2433 C CA . ALA B 1 135 ? 2.439 6.723 18.797 1 90.19 135 ALA B CA 1
ATOM 2434 C C . ALA B 1 135 ? 3.156 7.781 19.625 1 90.19 135 ALA B C 1
ATOM 2436 O O . ALA B 1 135 ? 2.711 8.117 20.734 1 90.19 135 ALA B O 1
ATOM 2437 N N . GLN B 1 136 ? 4.203 8.336 19.125 1 85.25 136 GLN B N 1
ATOM 2438 C CA . GLN B 1 136 ? 4.996 9.328 19.844 1 85.25 136 GLN B CA 1
ATOM 2439 C C . GLN B 1 136 ? 4.242 10.648 19.969 1 85.25 136 GLN B C 1
ATOM 2441 O O . GLN B 1 136 ? 4.469 11.422 20.906 1 85.25 136 GLN B O 1
ATOM 2446 N N . ILE B 1 137 ? 3.338 10.898 19.094 1 78.69 137 ILE B N 1
ATOM 2447 C CA . ILE B 1 137 ? 2.643 12.18 19.094 1 78.69 137 ILE B CA 1
ATOM 2448 C C . ILE B 1 137 ? 1.459 12.125 20.062 1 78.69 137 ILE B C 1
ATOM 2450 O O . ILE B 1 137 ? 1.114 13.125 20.688 1 78.69 137 ILE B O 1
ATOM 2454 N N . VAL B 1 138 ? 0.559 11.078 20.094 1 64.56 138 VAL B N 1
ATOM 2455 C CA . VAL B 1 138 ? -0.61 10.945 20.969 1 64.56 138 VAL B CA 1
ATOM 2456 C C . VAL B 1 138 ? -0.17 10.898 22.422 1 64.56 138 VAL B C 1
ATOM 2458 O O . VAL B 1 138 ? -0.878 11.383 23.312 1 64.56 138 VAL B O 1
ATOM 2461 N N . LEU B 1 139 ? 0.833 10.172 22.797 1 58 139 LEU B N 1
ATOM 2462 C CA . LEU B 1 139 ? 1.261 10.125 24.188 1 58 139 LEU B CA 1
ATOM 2463 C C . LEU B 1 139 ? 1.556 11.531 24.719 1 58 139 LEU B C 1
ATOM 2465 O O . LEU B 1 139 ? 2.252 12.305 24.062 1 58 139 LEU B O 1
ATOM 2469 N N . PRO B 1 140 ? 0.518 12.148 25.391 1 50.34 140 PRO B N 1
ATOM 2470 C CA . PRO B 1 140 ? 0.834 13.414 26.047 1 50.34 140 PRO B CA 1
ATOM 2471 C C . PRO B 1 140 ? 2.324 13.57 26.344 1 50.34 140 PRO B C 1
ATOM 2473 O O . PRO B 1 140 ? 3.021 12.578 26.562 1 50.34 140 PRO B O 1
ATOM 2476 N N . ALA B 1 141 ? 3.033 14.414 25.703 1 44.59 141 ALA B N 1
ATOM 2477 C CA . ALA B 1 141 ? 4.227 14.789 26.469 1 44.59 141 ALA B CA 1
ATOM 2478 C C . ALA B 1 141 ? 4.016 14.578 27.953 1 44.59 141 ALA B C 1
ATOM 2480 O O . ALA B 1 141 ? 3.285 15.336 28.609 1 44.59 141 ALA B O 1
ATOM 2481 N N . GLU B 1 142 ? 3.496 13.547 28.359 1 41.78 142 GLU B N 1
ATOM 2482 C CA . GLU B 1 142 ? 3.541 13.453 29.828 1 41.78 142 GLU B CA 1
ATOM 2483 C C . GLU B 1 142 ? 4.711 14.258 30.391 1 41.78 142 GLU B C 1
ATOM 2485 O O . GLU B 1 142 ? 5.863 14.023 30.031 1 41.78 142 GLU B O 1
ATOM 2490 N N . ARG B 1 143 ? 4.613 15.609 30.469 1 39.47 143 ARG B N 1
ATOM 2491 C CA . ARG B 1 143 ? 5.367 16.297 31.516 1 39.47 143 ARG B CA 1
ATOM 2492 C C . ARG B 1 143 ? 5.684 15.367 32.688 1 39.47 143 ARG B C 1
ATOM 2494 O O . ARG B 1 143 ? 4.801 15.016 33.469 1 39.47 143 ARG B O 1
ATOM 2501 N N . THR B 1 144 ? 6.16 14.164 32.469 1 39.88 144 THR B N 1
ATOM 2502 C CA . THR B 1 144 ? 6.836 13.656 33.656 1 39.88 144 THR B CA 1
ATOM 2503 C C . THR B 1 144 ? 7.258 14.797 34.562 1 39.88 144 THR B C 1
ATOM 2505 O O . THR B 1 144 ? 8.148 15.578 34.219 1 39.88 144 THR B O 1
ATOM 2508 N N . LEU B 1 145 ? 6.246 15.617 34.969 1 39.78 145 LEU B N 1
ATOM 2509 C CA . LEU B 1 145 ? 6.602 16.391 36.125 1 39.78 145 LEU B CA 1
ATOM 2510 C C . LEU B 1 145 ? 7.711 15.711 36.938 1 39.78 145 LEU B C 1
ATOM 2512 O O . LEU B 1 145 ? 7.648 14.5 37.156 1 39.78 145 LEU B O 1
ATOM 2516 N N . PRO B 1 146 ? 8.891 16.109 36.656 1 42.97 146 PRO B N 1
ATOM 2517 C CA . PRO B 1 146 ? 9.906 15.461 37.5 1 42.97 146 PRO B CA 1
ATOM 2518 C C . PRO B 1 146 ? 9.328 14.922 38.812 1 42.97 146 PRO B C 1
ATOM 2520 O O . PRO B 1 146 ? 8.312 15.422 39.312 1 42.97 146 PRO B O 1
ATOM 2523 N N . PRO B 1 147 ? 9.188 13.625 38.938 1 42.03 147 PRO B N 1
ATOM 2524 C CA . PRO B 1 147 ? 8.695 13.227 40.25 1 42.03 147 PRO B CA 1
ATOM 2525 C C . PRO B 1 147 ? 8.875 14.328 41.312 1 42.03 147 PRO B C 1
ATOM 2527 O O . PRO B 1 147 ? 9.758 15.18 41.156 1 42.03 147 PRO B O 1
ATOM 2530 N N . PRO B 1 148 ? 7.785 14.789 41.875 1 38.03 148 PRO B N 1
ATOM 2531 C CA . PRO B 1 148 ? 8.125 15.781 42.906 1 38.03 148 PRO B CA 1
ATOM 2532 C C . PRO B 1 148 ? 9.508 15.547 43.531 1 38.03 148 PRO B C 1
ATOM 2534 O O . PRO B 1 148 ? 9.914 14.398 43.719 1 38.03 148 PRO B O 1
ATOM 2537 N N . ARG B 1 149 ? 10.469 16.25 43 1 35.28 149 ARG B N 1
ATOM 2538 C CA . ARG B 1 149 ? 11.711 16.156 43.75 1 35.28 149 ARG B CA 1
ATOM 2539 C C . ARG B 1 149 ? 11.445 15.82 45.188 1 35.28 149 ARG B C 1
ATOM 2541 O O . ARG B 1 149 ? 10.688 16.516 45.875 1 35.28 149 ARG B O 1
ATOM 2548 N N . ALA B 1 150 ? 11.281 14.555 45.531 1 31.56 150 ALA B N 1
ATOM 2549 C CA . ALA B 1 150 ? 11.312 14.25 46.938 1 31.56 150 ALA B CA 1
ATOM 2550 C C . ALA B 1 150 ? 12.031 15.344 47.719 1 31.56 150 ALA B C 1
ATOM 2552 O O . ALA B 1 150 ? 13.188 15.664 47.438 1 31.56 150 ALA B O 1
ATOM 2553 N N . ALA B 1 151 ? 11.203 16.438 48.031 1 31.55 151 ALA B N 1
ATOM 2554 C CA . ALA B 1 151 ? 11.75 17.312 49.062 1 31.55 151 ALA B CA 1
ATOM 2555 C C . ALA B 1 151 ? 12.609 16.531 50.062 1 31.55 151 ALA B C 1
ATOM 2557 O O . ALA B 1 151 ? 12.102 15.688 50.812 1 31.55 151 ALA B O 1
ATOM 2558 N N . GLY B 1 152 ? 13.57 15.883 49.562 1 28.88 152 GLY B N 1
ATOM 2559 C CA . GLY B 1 152 ? 14.539 15.414 50.531 1 28.88 152 GLY B CA 1
ATOM 2560 C C . GLY B 1 152 ? 14.664 16.328 51.75 1 28.88 152 GLY B C 1
ATOM 2561 O O . GLY B 1 152 ? 15 17.5 51.625 1 28.88 152 GLY B O 1
ATOM 2562 N N . GLY B 1 153 ? 13.633 16.234 52.625 1 26.92 153 GLY B N 1
ATOM 2563 C CA . GLY B 1 153 ? 13.648 16.766 53.969 1 26.92 153 GLY B CA 1
ATOM 2564 C C . GLY B 1 153 ? 15.031 16.797 54.594 1 26.92 153 GLY B C 1
ATOM 2565 O O . GLY B 1 153 ? 15.516 15.789 55.094 1 26.92 153 GLY B O 1
ATOM 2566 N N . GLU B 1 154 ? 15.953 17.344 53.875 1 26.72 154 GLU B N 1
ATOM 2567 C CA . GLU B 1 154 ? 17.203 17.484 54.594 1 26.72 154 GLU B CA 1
ATOM 2568 C C . GLU B 1 154 ? 16.953 18.141 55.969 1 26.72 154 GLU B C 1
ATOM 2570 O O . GLU B 1 154 ? 16.375 19.219 56.031 1 26.72 154 GLU B O 1
ATOM 2575 N N . GLN B 1 155 ? 16.5 17.359 56.906 1 24.98 155 GLN B N 1
ATOM 2576 C CA . GLN B 1 155 ? 16.516 17.625 58.344 1 24.98 155 GLN B CA 1
ATOM 2577 C C . GLN B 1 155 ? 17.75 18.453 58.719 1 24.98 155 GLN B C 1
ATOM 2579 O O . GLN B 1 155 ? 18.875 17.953 58.656 1 24.98 155 GLN B O 1
ATOM 2584 N N . GLU B 1 156 ? 17.672 19.766 58.281 1 24.03 156 GLU B N 1
ATOM 2585 C CA . GLU B 1 156 ? 18.703 20.688 58.719 1 24.03 156 GLU B CA 1
ATOM 2586 C C . GLU B 1 156 ? 18.969 20.562 60.188 1 24.03 156 GLU B C 1
ATOM 2588 O O . GLU B 1 156 ? 18.062 20.734 61.031 1 24.03 156 GLU B O 1
ATOM 2593 N N . ALA B 1 157 ? 19.734 19.672 60.625 1 23.31 157 ALA B N 1
ATOM 2594 C CA . ALA B 1 157 ? 20.297 19.531 61.969 1 23.31 157 ALA B CA 1
ATOM 2595 C C . ALA B 1 157 ? 20.781 20.875 62.5 1 23.31 157 ALA B C 1
ATOM 2597 O O . ALA B 1 157 ? 21.578 21.562 61.844 1 23.31 157 ALA B O 1
ATOM 2598 N N . ALA B 1 158 ? 19.766 21.672 63.156 1 23.94 158 ALA B N 1
ATOM 2599 C CA . ALA B 1 158 ? 19.969 22.859 63.969 1 23.94 158 ALA B CA 1
ATOM 2600 C C . ALA B 1 158 ? 21.281 22.75 64.75 1 23.94 158 ALA B C 1
ATOM 2602 O O . ALA B 1 158 ? 21.469 21.812 65.562 1 23.94 158 ALA B O 1
ATOM 2603 N N . GLY B 1 159 ? 22.344 23.141 64.188 1 19.62 159 GLY B N 1
ATOM 2604 C CA . GLY B 1 159 ? 23.656 23.234 64.812 1 19.62 159 GLY B CA 1
ATOM 2605 C C . GLY B 1 159 ? 23.656 24.047 66.062 1 19.62 159 GLY B C 1
ATOM 2606 O O . GLY B 1 159 ? 22.984 25.078 66.125 1 19.62 159 GLY B O 1
ATOM 2607 N N . ASP B 1 160 ? 23.719 23.484 67.25 1 23.3 160 ASP B N 1
ATOM 2608 C CA . ASP B 1 160 ? 23.953 23.922 68.625 1 23.3 160 ASP B CA 1
ATOM 2609 C C . ASP B 1 160 ? 25.062 24.969 68.688 1 23.3 160 ASP B C 1
ATOM 2611 O O . ASP B 1 160 ? 26.188 24.672 69.062 1 23.3 160 ASP B O 1
ATOM 2615 N N . GLY B 1 161 ? 24.891 26.031 67.688 1 18.73 161 GLY B N 1
ATOM 2616 C CA . GLY B 1 161 ? 26.062 26.875 67.812 1 18.73 161 GLY B CA 1
ATOM 2617 C C . GLY B 1 161 ? 26.203 27.562 69.125 1 18.73 161 GLY B C 1
ATOM 2618 O O . GLY B 1 161 ? 25.312 28.312 69.562 1 18.73 161 GLY B O 1
ATOM 2619 N N . ASP B 1 162 ? 26.75 26.984 70.125 1 20.3 162 ASP B N 1
ATOM 2620 C CA . ASP B 1 162 ? 27.141 27.453 71.438 1 20.3 162 ASP B CA 1
ATOM 2621 C C . ASP B 1 162 ? 27.938 28.75 71.375 1 20.3 162 ASP B C 1
ATOM 2623 O O . ASP B 1 162 ? 28.438 29.234 72.375 1 20.3 162 ASP B O 1
ATOM 2627 N N . GLU B 1 163 ? 28.094 29.328 70.062 1 19.05 163 GLU B N 1
ATOM 2628 C CA . GLU B 1 163 ? 29.328 30.031 70.375 1 19.05 163 GLU B CA 1
ATOM 2629 C C . GLU B 1 163 ? 29.094 31.234 71.312 1 19.05 163 GLU B C 1
ATOM 2631 O O . GLU B 1 163 ? 28.141 32 71.062 1 19.05 163 GLU B O 1
ATOM 2636 N N . LYS B 1 164 ? 29.875 31.312 72.312 1 21.8 164 LYS B N 1
ATOM 2637 C CA . LYS B 1 164 ? 30.172 32.094 73.5 1 21.8 164 LYS B CA 1
ATOM 2638 C C . LYS B 1 164 ? 30.484 33.562 73.188 1 21.8 164 LYS B C 1
ATOM 2640 O O . LYS B 1 164 ? 30.359 34.438 74 1 21.8 164 LYS B O 1
ATOM 2645 N N . SER B 1 165 ? 30.906 33.906 71.812 1 18.8 165 SER B N 1
ATOM 2646 C CA . SER B 1 165 ? 31.984 34.812 72.188 1 18.8 165 SER B CA 1
ATOM 2647 C C . SER B 1 165 ? 31.438 36.156 72.625 1 18.8 165 SER B C 1
ATOM 2649 O O . SER B 1 165 ? 30.375 36.562 72.188 1 18.8 165 SER B O 1
ATOM 2651 N N . LYS B 1 166 ? 32.156 36.812 73.438 1 20.19 166 LYS B N 1
ATOM 2652 C CA . LYS B 1 166 ? 32.375 37.812 74.5 1 20.19 166 LYS B CA 1
ATOM 2653 C C . LYS B 1 166 ? 32.312 39.219 73.938 1 20.19 166 LYS B C 1
ATOM 2655 O O . LYS B 1 166 ? 32.312 40.188 74.688 1 20.19 166 LYS B O 1
ATOM 2660 N N . MET B 1 167 ? 32.219 39.469 72.438 1 16.5 167 MET B N 1
ATOM 2661 C CA . MET B 1 167 ? 33.188 40.562 72.5 1 16.5 167 MET B CA 1
ATOM 2662 C C . MET B 1 167 ? 32.531 41.812 73.062 1 16.5 167 MET B C 1
ATOM 2664 O O . MET B 1 167 ? 33.062 42.438 74 1 16.5 167 MET B O 1
ATOM 2668 N N . SER B 1 168 ? 32 42.812 72.125 1 15.38 168 SER B N 1
ATOM 2669 C CA . SER B 1 168 ? 32.719 44.062 72.062 1 15.38 168 SER B CA 1
ATOM 2670 C C . SER B 1 168 ? 32.062 45.125 72.875 1 15.38 168 SER B C 1
ATOM 2672 O O . SER B 1 168 ? 30.828 45.25 72.875 1 15.38 168 SER B O 1
ATOM 2674 N N . LYS B 1 169 ? 32.781 45.656 73.812 1 20.89 169 LYS B N 1
ATOM 2675 C CA . LYS B 1 169 ? 32.719 46.594 74.938 1 20.89 169 LYS B CA 1
ATOM 2676 C C . LYS B 1 169 ? 32.281 48 74.438 1 20.89 169 LYS B C 1
ATOM 2678 O O . LYS B 1 169 ? 32.125 48.906 75.25 1 20.89 169 LYS B O 1
ATOM 2683 N N . ASP B 1 170 ? 32.406 48.312 72.938 1 16.42 170 ASP B N 1
ATOM 2684 C CA . ASP B 1 170 ? 33.031 49.625 73.188 1 16.42 170 ASP B CA 1
ATOM 2685 C C . ASP B 1 170 ? 31.984 50.656 73.688 1 16.42 170 ASP B C 1
ATOM 2687 O O . ASP B 1 170 ? 30.781 50.438 73.5 1 16.42 170 ASP B O 1
ATOM 2691 N N . ARG B 1 171 ? 32.125 51.938 73.062 1 17.81 171 ARG B N 1
ATOM 2692 C CA . ARG B 1 171 ? 32.562 53.219 73.625 1 17.81 171 ARG B CA 1
ATOM 2693 C C . ARG B 1 171 ? 31.344 54.125 73.875 1 17.81 171 ARG B C 1
ATOM 2695 O O . ARG B 1 171 ? 30.25 53.875 73.312 1 17.81 171 ARG B O 1
ATOM 2702 N N . ALA B 1 172 ? 31.453 55.531 73.625 1 20.19 172 ALA B N 1
ATOM 2703 C CA . ALA B 1 172 ? 31.562 56.75 74.438 1 20.19 172 ALA B CA 1
ATOM 2704 C C . ALA B 1 172 ? 30.281 57.594 74.312 1 20.19 172 ALA B C 1
ATOM 2706 O O . ALA B 1 172 ? 29.438 57.344 73.438 1 20.19 172 ALA B O 1
ATOM 2707 N N . SER B 1 173 ? 30.328 59 74.312 1 19.5 173 SER B N 1
ATOM 2708 C CA . SER B 1 173 ? 30.188 60.188 75.188 1 19.5 173 SER B CA 1
ATOM 2709 C C . SER B 1 173 ? 28.984 61.031 74.75 1 19.5 173 SER B C 1
ATOM 2711 O O . SER B 1 173 ? 28.438 60.844 73.688 1 19.5 173 SER B O 1
ATOM 2713 N N . GLY B 1 174 ? 28.781 62.312 75.375 1 21.55 174 GLY B N 1
ATOM 2714 C CA . GLY B 1 174 ? 28.062 63.312 76.125 1 21.55 174 GLY B CA 1
ATOM 2715 C C . GLY B 1 174 ? 27.469 64.438 75.25 1 21.55 174 GLY B C 1
ATOM 2716 O O . GLY B 1 174 ? 26.812 65.312 75.812 1 21.55 174 GLY B O 1
ATOM 2717 N N . LEU B 1 175 ? 27.766 64.688 73.938 1 23.11 175 LEU B N 1
ATOM 2718 C CA . LEU B 1 175 ? 27.906 66.188 73.812 1 23.11 175 LEU B CA 1
ATOM 2719 C C . LEU B 1 175 ? 26.562 66.875 74 1 23.11 175 LEU B C 1
ATOM 2721 O O . LEU B 1 175 ? 25.547 66.375 73.438 1 23.11 175 LEU B O 1
ATOM 2725 N N . ARG B 1 176 ? 26.531 68.312 74.562 1 26.72 176 ARG B N 1
ATOM 2726 C CA . ARG B 1 176 ? 26.078 69.438 75.312 1 26.72 176 ARG B CA 1
ATOM 2727 C C . ARG B 1 176 ? 25.156 70.312 74.438 1 26.72 176 ARG B C 1
ATOM 2729 O O . ARG B 1 176 ? 24.438 71.188 75 1 26.72 176 ARG B O 1
ATOM 2736 N N . ILE B 1 177 ? 25.266 70.438 73.125 1 25.47 177 ILE B N 1
ATOM 2737 C CA . ILE B 1 177 ? 25.219 71.875 72.75 1 25.47 177 ILE B CA 1
ATOM 2738 C C . ILE B 1 177 ? 23.828 72.438 73.062 1 25.47 177 ILE B C 1
ATOM 2740 O O . ILE B 1 177 ? 22.828 71.75 72.875 1 25.47 177 ILE B O 1
ATOM 2744 N N . HIS B 1 178 ? 23.688 73.688 73.812 1 25.03 178 HIS B N 1
ATOM 2745 C CA . HIS B 1 178 ? 23.109 74.812 74.5 1 25.03 178 HIS B CA 1
ATOM 2746 C C . HIS B 1 178 ? 22 75.5 73.688 1 25.03 178 HIS B C 1
ATOM 2748 O O . HIS B 1 178 ? 20.953 75.875 74.188 1 25.03 178 HIS B O 1
ATOM 2754 N N . VAL B 1 179 ? 22.422 76.25 72.438 1 24.53 179 VAL B N 1
ATOM 2755 C CA . VAL B 1 179 ? 22.234 77.688 72.312 1 24.53 179 VAL B CA 1
ATOM 2756 C C . VAL B 1 179 ? 20.734 78 72.312 1 24.53 179 VAL B C 1
ATOM 2758 O O . VAL B 1 179 ? 19.906 77.125 72.062 1 24.53 179 VAL B O 1
ATOM 2761 N N . LEU B 1 180 ? 20.406 79.25 71.5 1 24.88 180 LEU B N 1
ATOM 2762 C CA . LEU B 1 180 ? 19.656 80.5 71.5 1 24.88 180 LEU B CA 1
ATOM 2763 C C . LEU B 1 180 ? 18.203 80.25 71.062 1 24.88 180 LEU B C 1
ATOM 2765 O O . LEU B 1 180 ? 17.938 79.5 70.188 1 24.88 180 LEU B O 1
#

Sequence (360 aa):
MAADHPLRRWKPFLAAFGVIDDAIEASSRLDISRDEFRRARCAIVERLCDTPDKDESDELCRGLDRAMVQSLLTLQVVPVAPSTLAKTELVPAVRALRKHECERVRALARDIVRGWRAAAEGDLVKVRAAADKLAQIVLPAERTLPPPRAAGGEQEAAGDGDEKSKMSKDRASGLRIHVLMAADHPLRRWKPFLAAFGVIDDAIEASSRLDISRDEFRRARCAIVERLCDTPDKDESDELCRGLDRAMVQSLLTLQVVPVAPSTLAKTELVPAVRALRKHECERVRALARDIVRGWRAAAEGDLVKVRAAADKLAQIVLPAERTLPPPRAAGGEQEAAGDGDEKSKMSKDRASGLRIHVL

Foldseek 3Di:
DLCVDLLRLCVVQVVLVVLLQVQLCPQPVDVDHCVVLVVVLVVLSVCSRVDPDPVSSVVSNVVVVVSLLVSLVSSQVGDGDPVSVVPGCNLVSLVVQLPGPDPSSNVSSVVSNVVVVVVVVVVVVVVVVVVVVVVVVPPPVPPVVPPPPPPPCPVPPPPPPPPDDDDDPDDDDYDDDDDD/DLCVDLLRLCVVQVVLVVLLQVQLCPQPVDVDHCVVLVVVLVVLSVCSRVDPDPVSSVVSNVVVVVSLLVSLVSSQPGDGDPVSVVPGCNLVSLVVQCPGPDPSSNVSSVVSNVVVVVVVVVVVVVVVVVVVVVVVVPPPVPCVVPPPPPPPPPVPPPPPCPDDDDDDDDDYDDDDDDDD

pLDDT: mean 76.44, std 28.54, range [15.14, 97.75]

Organism: Setaria italica (NCBI:txid4555)

Solvent-accessible surface area (backbone atoms only — not comparable to full-atom values): 21224 Å² total; per-residue (Å²): 102,60,77,74,38,67,52,27,90,41,56,91,50,53,65,36,58,55,46,51,46,51,54,48,46,66,22,85,87,44,95,50,80,56,60,70,58,51,50,54,49,48,53,46,53,53,49,29,65,69,50,86,48,65,70,60,39,52,54,43,50,52,48,51,51,53,53,47,40,53,50,49,57,52,50,63,71,47,75,74,54,41,55,52,49,47,72,45,65,46,53,64,40,38,55,56,35,51,71,43,86,51,60,68,45,17,50,51,30,49,48,42,55,52,50,50,49,52,50,34,53,51,48,47,54,33,31,49,46,20,42,53,56,52,52,62,64,68,48,64,78,65,70,69,58,67,65,73,69,71,74,69,72,68,73,71,71,77,66,83,70,73,75,83,84,83,69,85,73,76,86,84,76,82,88,72,90,70,87,130,102,60,80,73,40,68,52,28,91,40,57,89,50,54,65,34,56,57,45,49,46,52,54,49,46,66,22,84,86,45,96,50,80,55,61,69,59,50,51,56,50,48,54,46,53,54,50,29,66,68,48,85,48,64,70,59,40,52,52,43,49,51,51,49,50,53,52,47,40,52,51,50,56,52,48,63,72,49,76,75,56,40,55,53,48,46,73,46,66,46,53,64,39,39,56,56,35,50,72,44,85,51,62,69,44,17,50,51,28,48,49,42,54,51,49,52,49,52,49,33,53,50,48,47,53,34,32,50,46,21,42,52,55,53,53,62,65,68,49,63,78,65,70,68,56,65,64,74,68,71,75,69,73,70,73,73,74,80,72,81,74,69,79,69,82,73,74,88,78,77,87,89,90,77,92,73,93,78,88,133

Radius of gyration: 43.07 Å; Cα contacts (8 Å, |Δi|>4): 291; chains: 2; bounding box: 46×185×106 Å

Secondary structure (DSSP, 8-state):
-GGGSTTGGGGGGHHHHHHHHHHHHH-SS-----HHHHHHHHHHHHHHHH---HHHHHHHHHHHHHHHHHHHHHHHHSPPPHHHHHHSSHHHHHHHGGG-S-HHHHHHHHHHHHHHHHHHHHHHHHHHHHHHHHHHHHS-----------------------------------------/-GGGSTTGGGGGGHHHHHHHHHHHHH-SS-----HHHHHHHHHHHHHHHH---HHHHHHHHHHHHHHHHHHHHHHHHSPPPHHHHHHSSHHHHHHHGGG-S-HHHHHHHHHHHHHHHHHHHHHHHHHHHHHHHHHHHHS-----------------------------------------